Protein AF-0000000066426758 (afdb_homodimer)

Sequence (330 aa):
MSREIFLQEDSLITSKTDLKGKIVYANDDFLKYAGYTMGEVLNKPHNIVRHEEMPKTVFKYLWDYMKEGKEIFAYVKNKTKDNNYYWVFANVTPSIDVNNNIIGYYSVRRMPNKSAISTIESLYSDLLRAEQQQGLNKGVEMLKNFCKDADKTYNELIFSLQEAKMSREIFLQEDSLITSKTDLKGKIVYANDDFLKYAGYTMGEVLNKPHNIVRHEEMPKTVFKYLWDYMKEGKEIFAYVKNKTKDNNYYWVFANVTPSIDVNNNIIGYYSVRRMPNKSAISTIESLYSDLLRAEQQQGLNKGVEMLKNFCKDADKTYNELIFSLQEAK

InterPro domains:
  IPR000014 PAS domain [PS50112] (18-44)
  IPR000014 PAS domain [TIGR00229] (16-107)
  IPR000014 PAS domain [cd00130] (17-110)
  IPR013655 PAS fold 3 [PF08447] (23-108)
  IPR035965 PAS domain superfamily [SSF55785] (15-109)

Radius of gyration: 20.2 Å; Cα contacts (8 Å, |Δi|>4): 612; chains: 2; bounding box: 45×62×50 Å

Secondary structure (DSSP, 8-state):
-PPBPPPPTT--EEEEE-TTSBEEEE-HHHHHHHT--HHHHTT-BGGGGB-TTS-HHHHHHHHHHHHTT--EEEEEEEE-TTS-EEEEEEEEEEEE-TTS-EEEEEEEEEPPPHHHHHHHHHHHHHHHHHHHHH-HHHHHHHHHHHHHHHTS-HHHHHHHHHH--/-PPBPPPPTT--EEEEE-TTSBEEEE-HHHHHHHT--HHHHTT-BGGGGB-TTS-HHHHHHHHHHHHTT--EEEEEEEE-TTS-EEEEEEEEEEEE-TTS-EEEEEEEEEPPPHHHHHHHHHHHHHHHHHHHHH-HHHHHHHHHHHHHHHTS-HHHHHHHHHH--

Foldseek 3Di:
DAAEDFDDQPDKWKFKDFPVQQTQDTDPSPCVVQVHDCVVRHRHHPCSFADPLAFPLVVVVCNVQQVVQHKAWDWGWTAHPVGHIYIWTKIKGFDADPVRDGGIMMMIIGGADPVLVVVRSVLSNVLNVQCVPPRNVSSNVVLVVVCVVVVHDNRRVSVCSRVPD/DAAEDFDDQPDKWKFKDFPVQQTQDTDPSPCVVQVHDCVVRHRHHPCSFADPLAFPLVVVVCNVQQVVQHKAWDWGWTAHPVGHIYIWTKIKGFDADPVRDGGIMMMIIGGADPVLVVVRSVLSNVLNVQCVPPRNVSSNVVLVVVCVVVVHDNRRVRVCSRVPD

Organism: Campylobacter jejuni subsp. jejuni serotype O:2 (strain ATCC 700819 / NCTC 11168) (NCBI:txid192222)

Solvent-accessible surface area (backbone atoms only — not comparable to full-atom values): 17243 Å² total; per-residue (Å²): 131,71,46,80,48,78,62,51,48,80,46,66,29,36,38,31,25,39,82,83,42,23,24,76,42,68,38,68,53,38,29,61,71,36,60,47,52,68,82,73,43,54,68,30,51,64,64,77,32,54,27,88,74,54,37,68,43,59,53,50,51,49,48,56,37,34,76,70,65,33,64,45,58,44,79,44,56,30,25,25,73,85,57,28,32,38,59,29,33,34,40,38,36,48,19,44,43,98,85,70,40,77,67,20,34,35,37,43,29,29,55,48,38,72,86,34,46,64,60,49,51,52,52,32,52,52,36,39,51,34,29,74,75,64,30,60,66,44,18,46,50,50,53,51,47,54,23,56,75,68,71,38,53,66,51,56,49,51,50,49,44,52,68,56,128,130,71,46,80,47,78,62,51,48,81,44,67,27,36,40,32,24,39,80,83,42,23,23,75,44,68,39,69,53,37,29,62,69,36,60,48,51,69,82,74,43,53,67,32,51,66,67,78,32,53,28,88,75,54,37,67,43,59,54,51,52,50,49,57,38,34,76,71,65,32,64,46,58,43,79,44,56,29,26,25,75,84,55,27,30,36,60,28,32,34,41,39,36,50,20,44,42,99,85,70,42,76,68,20,33,34,37,44,30,30,54,49,39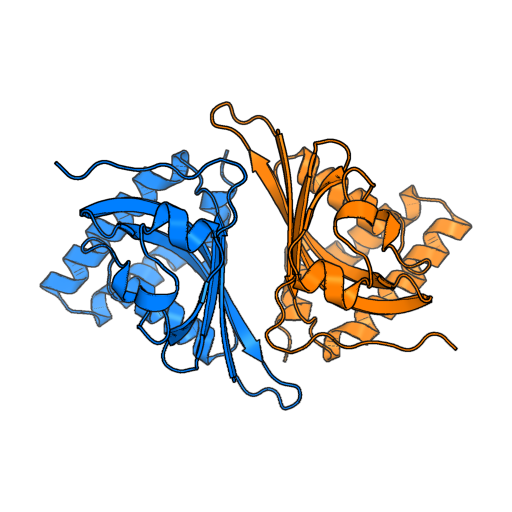,72,85,34,46,63,59,48,51,51,53,33,52,53,36,38,50,34,29,74,74,64,30,58,67,45,18,46,50,50,54,51,47,55,23,57,76,67,72,37,55,64,52,56,49,50,51,48,45,53,67,57,130

pLDDT: mean 93.74, std 4.98, range [68.81, 98.5]

Structure (mmCIF, N/CA/C/O backbone):
data_AF-0000000066426758-model_v1
#
loop_
_entity.id
_entity.type
_entity.pdbx_description
1 polymer 'Bipartate energy taxis response protein cetB'
#
loop_
_atom_site.group_PDB
_atom_site.id
_atom_site.type_symbol
_atom_site.label_atom_id
_atom_site.label_alt_id
_atom_site.label_comp_id
_atom_site.label_asym_id
_atom_site.label_entity_id
_atom_site.label_seq_id
_atom_site.pdbx_PDB_ins_code
_atom_site.Cartn_x
_atom_site.Cartn_y
_atom_site.Cartn_z
_atom_site.occupancy
_atom_site.B_iso_or_equiv
_atom_site.auth_seq_id
_atom_site.auth_comp_id
_atom_site.auth_asym_id
_atom_site.auth_atom_id
_atom_site.pdbx_PDB_model_num
ATOM 1 N N . MET A 1 1 ? 13.844 -19.328 -23.484 1 68.81 1 MET A N 1
ATOM 2 C CA . MET A 1 1 ? 14.242 -19.344 -22.078 1 68.81 1 MET A CA 1
ATOM 3 C C . MET A 1 1 ? 13.609 -18.172 -21.328 1 68.81 1 MET A C 1
ATOM 5 O O . MET A 1 1 ? 13.633 -17.031 -21.797 1 68.81 1 MET A O 1
ATOM 9 N N . SER A 1 2 ? 12.719 -18.484 -20.281 1 88.62 2 SER A N 1
ATOM 10 C CA . SER A 1 2 ? 12.039 -17.453 -19.5 1 88.62 2 SER A CA 1
ATOM 11 C C . SER A 1 2 ? 13.047 -16.594 -18.75 1 88.62 2 SER A C 1
ATOM 13 O O . SER A 1 2 ? 14.016 -17.109 -18.172 1 88.62 2 SER A O 1
ATOM 15 N N . ARG A 1 3 ? 13.008 -15.367 -19.078 1 94.94 3 ARG A N 1
ATOM 16 C CA . ARG A 1 3 ? 13.898 -14.422 -18.406 1 94.94 3 ARG A CA 1
ATOM 17 C C . ARG A 1 3 ? 13.172 -13.703 -17.281 1 94.94 3 ARG A C 1
ATOM 19 O O . ARG A 1 3 ? 11.984 -13.383 -17.406 1 94.94 3 ARG A O 1
ATOM 26 N N . GLU A 1 4 ? 13.969 -13.484 -16.234 1 96.62 4 GLU A N 1
ATOM 27 C CA . GLU A 1 4 ? 13.422 -12.695 -15.141 1 96.62 4 GLU A CA 1
ATOM 28 C C . GLU A 1 4 ? 13.523 -11.203 -15.43 1 96.62 4 GLU A C 1
ATOM 30 O O . GLU A 1 4 ? 14.578 -10.711 -15.844 1 96.62 4 GLU A O 1
ATOM 35 N N . ILE A 1 5 ? 12.477 -10.547 -15.305 1 96.62 5 ILE A N 1
ATOM 36 C CA . ILE A 1 5 ? 12.422 -9.094 -15.367 1 96.62 5 ILE A CA 1
ATOM 37 C C . ILE A 1 5 ? 12.352 -8.516 -13.953 1 96.62 5 ILE A C 1
ATOM 39 O O . ILE A 1 5 ? 11.57 -8.984 -13.125 1 96.62 5 ILE A O 1
ATOM 43 N N . PHE A 1 6 ? 13.148 -7.535 -13.688 1 94.69 6 PHE A N 1
ATOM 44 C CA . PHE A 1 6 ? 13.164 -6.918 -12.367 1 94.69 6 PHE A CA 1
ATOM 45 C C . PHE A 1 6 ? 12.445 -5.578 -12.391 1 94.69 6 PHE A C 1
ATOM 47 O O . PHE A 1 6 ? 12.641 -4.77 -13.297 1 94.69 6 PHE A O 1
ATOM 54 N N . LEU A 1 7 ? 11.578 -5.426 -11.461 1 94.88 7 LEU A N 1
ATOM 55 C CA . LEU A 1 7 ? 10.938 -4.121 -11.336 1 94.88 7 LEU A CA 1
ATOM 56 C C . LEU A 1 7 ? 11.961 -3.033 -11.039 1 94.88 7 LEU A C 1
ATOM 58 O O . LEU A 1 7 ? 12.898 -3.25 -10.273 1 94.88 7 LEU A O 1
ATOM 62 N N . GLN A 1 8 ? 11.641 -1.907 -11.602 1 91.56 8 GLN A N 1
ATOM 63 C CA . GLN A 1 8 ? 12.438 -0.752 -11.195 1 91.56 8 GLN A CA 1
ATOM 64 C C . GLN A 1 8 ? 12.133 -0.351 -9.758 1 91.56 8 GLN A C 1
ATOM 66 O O . GLN A 1 8 ? 11.023 -0.579 -9.258 1 91.56 8 GLN A O 1
ATOM 71 N N . GLU A 1 9 ? 13.086 0.247 -9.141 1 86.62 9 GLU A N 1
ATOM 72 C CA . GLU A 1 9 ? 13.031 0.559 -7.719 1 86.62 9 GLU A CA 1
ATOM 73 C C . GLU A 1 9 ? 11.859 1.478 -7.395 1 86.62 9 GLU A C 1
ATOM 75 O O . GLU A 1 9 ? 11.289 1.404 -6.305 1 86.62 9 GLU A O 1
ATOM 80 N N . ASP A 1 10 ? 11.469 2.275 -8.344 1 86 10 ASP A N 1
ATOM 81 C CA . ASP A 1 10 ? 10.414 3.242 -8.055 1 86 10 ASP A CA 1
ATOM 82 C C . ASP A 1 10 ? 9.109 2.854 -8.75 1 86 10 ASP A C 1
ATOM 84 O O . ASP A 1 10 ? 8.18 3.66 -8.828 1 86 10 ASP A O 1
ATOM 88 N N . SER A 1 11 ? 9.078 1.654 -9.211 1 91.31 11 SER A N 1
ATOM 89 C CA . SER A 1 11 ? 7.855 1.182 -9.859 1 91.31 11 SER A CA 1
ATOM 90 C C . SER A 1 11 ? 6.758 0.924 -8.828 1 91.31 11 SER A C 1
ATOM 92 O O . SER A 1 11 ? 7.023 0.42 -7.738 1 91.31 11 SER A O 1
ATOM 94 N N . LEU A 1 12 ? 5.551 1.338 -9.203 1 93.62 12 LEU A N 1
ATOM 95 C CA . LEU A 1 12 ? 4.359 1.121 -8.391 1 93.62 12 LEU A CA 1
ATOM 96 C C . LEU A 1 12 ? 3.211 0.589 -9.234 1 93.62 12 LEU A C 1
ATOM 98 O O . LEU A 1 12 ? 2.463 1.366 -9.836 1 93.62 12 LEU A O 1
ATOM 102 N N . ILE A 1 13 ? 3.076 -0.679 -9.227 1 96.12 13 ILE A N 1
ATOM 103 C CA . ILE A 1 13 ? 2.025 -1.312 -10.016 1 96.12 13 ILE A CA 1
ATOM 104 C C . ILE A 1 13 ? 0.708 -1.278 -9.242 1 96.12 13 ILE A C 1
ATOM 106 O O . ILE A 1 13 ? 0.651 -1.686 -8.086 1 96.12 13 ILE A O 1
ATOM 110 N N . THR A 1 14 ? -0.361 -0.797 -9.883 1 95.5 14 THR A N 1
ATOM 111 C CA . THR A 1 14 ? -1.663 -0.743 -9.234 1 95.5 14 THR A CA 1
ATOM 112 C C . THR A 1 14 ? -2.752 -1.293 -10.148 1 95.5 14 THR A C 1
ATOM 114 O O . THR A 1 14 ? -2.713 -1.087 -11.359 1 95.5 14 THR A O 1
ATOM 117 N N . SER A 1 15 ? -3.678 -1.978 -9.562 1 96.81 15 SER A N 1
ATOM 118 C CA . SER A 1 15 ? -4.852 -2.467 -10.273 1 96.81 15 SER A CA 1
ATOM 119 C C . SER A 1 15 ? -6.074 -2.508 -9.367 1 96.81 15 SER A C 1
ATOM 121 O O . SER A 1 15 ? -5.945 -2.455 -8.141 1 96.81 15 SER A O 1
ATOM 123 N N . LYS A 1 16 ? -7.23 -2.486 -9.953 1 95.06 16 LYS A N 1
ATOM 124 C CA . LYS A 1 16 ? -8.516 -2.674 -9.297 1 95.06 16 LYS A CA 1
ATOM 125 C C . LYS A 1 16 ? -9.32 -3.793 -9.953 1 95.06 16 LYS A C 1
ATOM 127 O O . LYS A 1 16 ? -9.211 -4.008 -11.164 1 95.06 16 LYS A O 1
ATOM 132 N N . THR A 1 17 ? -10.078 -4.457 -9.164 1 96.81 17 THR A N 1
ATOM 133 C CA . THR A 1 17 ? -10.898 -5.543 -9.68 1 96.81 17 THR A CA 1
ATOM 134 C C . THR A 1 17 ? -12.328 -5.441 -9.148 1 96.81 17 THR A C 1
ATOM 136 O O . THR A 1 17 ? -12.586 -4.727 -8.18 1 96.81 17 THR A O 1
ATOM 139 N N . ASP A 1 18 ? -13.195 -6.133 -9.891 1 96.31 18 ASP A N 1
ATOM 140 C CA . ASP A 1 18 ? -14.531 -6.332 -9.336 1 96.31 18 ASP A CA 1
ATOM 141 C C . ASP A 1 18 ? -14.523 -7.438 -8.273 1 96.31 18 ASP A C 1
ATOM 143 O O . ASP A 1 18 ? -13.461 -7.871 -7.828 1 96.31 18 ASP A O 1
ATOM 147 N N . LEU A 1 19 ? -15.672 -7.859 -7.832 1 95 19 LEU A N 1
ATOM 148 C CA . LEU A 1 19 ? -15.82 -8.797 -6.727 1 95 19 LEU A CA 1
ATOM 149 C C . LEU A 1 19 ? -15.359 -10.195 -7.129 1 95 19 LEU A C 1
ATOM 151 O O . LEU A 1 19 ? -15.109 -11.039 -6.27 1 95 19 LEU A O 1
ATOM 155 N N . LYS A 1 20 ? -15.312 -10.391 -8.406 1 94.62 20 LYS A N 1
ATOM 156 C CA . LYS A 1 20 ? -14.891 -11.695 -8.906 1 94.62 20 LYS A CA 1
ATOM 157 C C . LYS A 1 20 ? -13.406 -11.703 -9.258 1 94.62 20 LYS A C 1
ATOM 159 O O . LYS A 1 20 ? -12.891 -12.68 -9.805 1 94.62 20 LYS A O 1
ATOM 164 N N . GLY A 1 21 ? -12.727 -10.617 -9.094 1 95.25 21 GLY A N 1
ATOM 165 C CA . GLY A 1 21 ? -11.297 -10.547 -9.352 1 95.25 21 GLY A CA 1
ATOM 166 C C . GLY A 1 21 ? -10.969 -10.164 -10.781 1 95.25 21 GLY A C 1
ATOM 167 O O . GLY A 1 21 ? -9.828 -10.312 -11.227 1 95.25 21 GLY A O 1
ATOM 168 N N . LYS A 1 22 ? -12 -9.688 -11.469 1 97.62 22 LYS A N 1
ATOM 169 C CA . LYS A 1 22 ? -11.758 -9.234 -12.828 1 97.62 22 LYS A CA 1
ATOM 170 C C . LYS A 1 22 ? -11.234 -7.797 -12.844 1 97.62 22 LYS A C 1
ATOM 172 O O . LYS A 1 22 ? -11.789 -6.922 -12.172 1 97.62 22 LYS A O 1
ATOM 177 N N . ILE A 1 23 ? -10.273 -7.555 -13.641 1 97.94 23 ILE A N 1
ATOM 178 C CA . ILE A 1 23 ? -9.578 -6.273 -13.672 1 97.94 23 ILE A CA 1
ATOM 179 C C . ILE A 1 23 ? -10.492 -5.203 -14.273 1 97.94 23 ILE A C 1
ATOM 181 O O . ILE A 1 23 ? -11.008 -5.375 -15.375 1 97.94 23 ILE A O 1
ATOM 185 N N . VAL A 1 24 ? -10.656 -4.121 -13.562 1 96.69 24 VAL A N 1
ATOM 186 C CA . VAL A 1 24 ? -11.453 -3.01 -14.07 1 96.69 24 VAL A CA 1
ATOM 187 C C . VAL A 1 24 ? -10.562 -1.788 -14.281 1 96.69 24 VAL A C 1
ATOM 189 O O . VAL A 1 24 ? -10.969 -0.821 -14.93 1 96.69 24 VAL A O 1
ATOM 192 N N . TYR A 1 25 ? -9.414 -1.85 -13.719 1 94 25 TYR A N 1
ATOM 193 C CA . TYR A 1 25 ? -8.414 -0.8 -13.883 1 94 25 TYR A CA 1
ATOM 194 C C . TYR A 1 25 ? -7.008 -1.351 -13.68 1 94 25 TYR A C 1
ATOM 196 O O . TYR A 1 25 ? -6.785 -2.211 -12.828 1 94 25 TYR A O 1
ATOM 204 N N . ALA A 1 26 ? -6.07 -0.877 -14.469 1 96.06 26 ALA A N 1
ATOM 205 C CA . ALA A 1 26 ? -4.641 -1.12 -14.312 1 96.06 26 ALA A CA 1
ATOM 206 C C . ALA A 1 26 ? -3.826 0.089 -14.758 1 96.06 26 ALA A C 1
ATOM 208 O O . ALA A 1 26 ? -4.141 0.714 -15.773 1 96.06 26 ALA A O 1
ATOM 209 N N . ASN A 1 27 ? -2.768 0.354 -13.969 1 92.56 27 ASN A N 1
ATOM 210 C CA . ASN A 1 27 ? -1.992 1.525 -14.359 1 92.56 27 ASN A CA 1
ATOM 211 C C . ASN A 1 27 ? -0.94 1.178 -15.406 1 92.56 27 ASN A C 1
ATOM 213 O O . ASN A 1 27 ? -0.832 0.023 -15.828 1 92.56 27 ASN A O 1
ATOM 217 N N . ASP A 1 28 ? -0.191 2.143 -15.82 1 92.38 28 ASP A N 1
ATOM 218 C CA . ASP A 1 28 ? 0.8 1.979 -16.875 1 92.38 28 ASP A CA 1
ATOM 219 C C . ASP A 1 28 ? 1.884 0.985 -16.469 1 92.38 28 ASP A C 1
ATOM 221 O O . ASP A 1 28 ? 2.354 0.196 -17.297 1 92.38 28 ASP A O 1
ATOM 225 N N . ASP A 1 29 ? 2.299 1.029 -15.25 1 94.88 29 ASP A N 1
ATOM 226 C CA . ASP A 1 29 ? 3.311 0.089 -14.781 1 94.88 29 ASP A CA 1
ATOM 227 C C . ASP A 1 29 ? 2.834 -1.354 -14.938 1 94.88 29 ASP A C 1
ATOM 229 O O . ASP A 1 29 ? 3.602 -2.223 -15.352 1 94.88 29 ASP A O 1
ATOM 233 N N . PHE A 1 30 ? 1.599 -1.569 -14.586 1 97.12 30 PHE A N 1
ATOM 234 C CA . PHE A 1 30 ? 1.037 -2.904 -14.758 1 97.12 30 PHE A CA 1
ATOM 235 C C . PHE A 1 30 ? 1.171 -3.365 -16.203 1 97.12 30 PHE A C 1
ATOM 237 O O . PHE A 1 30 ? 1.697 -4.445 -16.469 1 97.12 30 PHE A O 1
ATOM 244 N N . LEU A 1 31 ? 0.732 -2.545 -17.047 1 97.5 31 LEU A N 1
ATOM 245 C CA . LEU A 1 31 ? 0.703 -2.881 -18.469 1 97.5 31 LEU A CA 1
ATOM 246 C C . LEU A 1 31 ? 2.117 -3.059 -19.016 1 97.5 31 LEU A C 1
ATOM 248 O O . LEU A 1 31 ? 2.377 -3.986 -19.781 1 97.5 31 LEU A O 1
ATOM 252 N N . LYS A 1 32 ? 2.973 -2.244 -18.578 1 96.81 32 LYS A N 1
ATOM 253 C CA . LYS A 1 32 ? 4.363 -2.285 -19.016 1 96.81 32 LYS A CA 1
ATOM 254 C C . LYS A 1 32 ? 5.031 -3.596 -18.594 1 96.81 32 LYS A C 1
ATOM 256 O O . LYS A 1 32 ? 5.602 -4.297 -19.438 1 96.81 32 LYS A O 1
ATOM 261 N N . TYR A 1 33 ? 4.969 -3.979 -17.359 1 97.62 33 TYR A N 1
ATOM 262 C CA . TYR A 1 33 ? 5.664 -5.156 -16.859 1 97.62 33 TYR A CA 1
ATOM 263 C C . TYR A 1 33 ? 4.984 -6.438 -17.344 1 97.62 33 TYR A C 1
ATOM 265 O O . TYR A 1 33 ? 5.66 -7.402 -17.703 1 97.62 33 TYR A O 1
ATOM 273 N N . ALA A 1 34 ? 3.701 -6.422 -17.312 1 97.88 34 ALA A N 1
ATOM 274 C CA . ALA A 1 34 ? 2.967 -7.613 -17.734 1 97.88 34 ALA A CA 1
ATOM 275 C C . ALA A 1 34 ? 3.035 -7.797 -19.25 1 97.88 34 ALA A C 1
ATOM 277 O O . ALA A 1 34 ? 2.908 -8.914 -19.75 1 97.88 34 ALA A O 1
ATOM 278 N N . GLY A 1 35 ? 3.184 -6.684 -19.984 1 97.81 35 GLY A N 1
ATOM 279 C CA . GLY A 1 35 ? 3.297 -6.738 -21.438 1 97.81 35 GLY A CA 1
ATOM 280 C C . GLY A 1 35 ? 1.954 -6.762 -22.141 1 97.81 35 GLY A C 1
ATOM 281 O O . GLY A 1 35 ? 1.834 -7.305 -23.234 1 97.81 35 GLY A O 1
ATOM 282 N N . TYR A 1 36 ? 0.929 -6.25 -21.469 1 98 36 TYR A N 1
ATOM 283 C CA . TYR A 1 36 ? -0.421 -6.219 -22.031 1 98 36 TYR A CA 1
ATOM 284 C C . TYR A 1 36 ? -0.877 -4.785 -22.281 1 98 36 TYR A C 1
ATOM 286 O O . TYR A 1 36 ? -0.297 -3.84 -21.734 1 98 36 TYR A O 1
ATOM 294 N N . THR A 1 37 ? -1.857 -4.656 -23.078 1 97.06 37 THR A N 1
ATOM 295 C CA . THR A 1 37 ? -2.609 -3.41 -23.188 1 97.06 37 THR A CA 1
ATOM 296 C C . THR A 1 37 ? -3.826 -3.434 -22.266 1 97.06 37 THR A C 1
ATOM 298 O O . THR A 1 37 ? -4.242 -4.5 -21.812 1 97.06 37 THR A O 1
ATOM 301 N N . MET A 1 38 ? -4.328 -2.264 -22.016 1 95.12 38 MET A N 1
ATOM 302 C CA . MET A 1 38 ? -5.531 -2.207 -21.188 1 95.12 38 MET A CA 1
ATOM 303 C C . MET A 1 38 ? -6.656 -3.027 -21.812 1 95.12 38 MET A C 1
ATOM 305 O O . MET A 1 38 ? -7.402 -3.703 -21.109 1 95.12 38 MET A O 1
ATOM 309 N N . GLY A 1 39 ? -6.809 -2.975 -23.078 1 97.31 39 GLY A N 1
ATOM 310 C CA . GLY A 1 39 ? -7.832 -3.736 -23.781 1 97.31 39 GLY A CA 1
ATOM 311 C C . GLY A 1 39 ? -7.711 -5.234 -23.562 1 97.31 39 GLY A C 1
ATOM 312 O O . GLY A 1 39 ? -8.719 -5.938 -23.469 1 97.31 39 GLY A O 1
ATOM 313 N N . GLU A 1 40 ? -6.551 -5.719 -23.406 1 97.81 40 GLU A N 1
ATOM 314 C CA . GLU A 1 40 ? -6.297 -7.148 -23.266 1 97.81 40 GLU A CA 1
ATOM 315 C C . GLU A 1 40 ? -6.578 -7.613 -21.844 1 97.81 40 GLU A C 1
ATOM 317 O O . GLU A 1 40 ? -6.898 -8.781 -21.609 1 97.81 40 GLU A O 1
ATOM 322 N N . VAL A 1 41 ? -6.453 -6.645 -20.875 1 97.62 41 VAL A N 1
ATOM 323 C CA . VAL A 1 41 ? -6.555 -7.113 -19.5 1 97.62 41 VAL A CA 1
ATOM 324 C C . VAL A 1 41 ? -7.918 -6.727 -18.922 1 97.62 41 VAL A C 1
ATOM 326 O O . VAL A 1 41 ? -8.352 -7.285 -17.906 1 97.62 41 VAL A O 1
ATOM 329 N N . LEU A 1 42 ? -8.602 -5.848 -19.547 1 97.25 42 LEU A N 1
ATOM 330 C CA . LEU A 1 42 ? -9.883 -5.371 -19.031 1 97.25 42 LEU A CA 1
ATOM 331 C C . LEU A 1 42 ? -10.883 -6.516 -18.906 1 97.25 42 LEU A C 1
ATOM 333 O O . LEU A 1 42 ? -11.055 -7.301 -19.844 1 97.25 42 LEU A O 1
ATOM 337 N N . ASN A 1 43 ? -11.445 -6.711 -17.719 1 97.75 43 ASN A N 1
ATOM 338 C CA . ASN A 1 43 ? -12.484 -7.68 -17.391 1 97.75 43 ASN A CA 1
ATOM 339 C C . ASN A 1 43 ? -11.938 -9.102 -17.375 1 97.75 43 ASN A C 1
ATOM 341 O O . ASN A 1 43 ? -12.703 -10.07 -17.375 1 97.75 43 ASN A O 1
ATOM 345 N N . LYS A 1 44 ? -10.711 -9.273 -17.469 1 97.81 44 LYS A N 1
ATOM 346 C CA . LYS A 1 44 ? -10.07 -10.57 -17.281 1 97.81 44 LYS A CA 1
ATOM 347 C C . LYS A 1 44 ? -9.664 -10.781 -15.828 1 97.81 44 LYS A C 1
ATOM 349 O O . LYS A 1 44 ? -9.391 -9.812 -15.109 1 97.81 44 LYS A O 1
ATOM 354 N N . PRO A 1 45 ? -9.664 -12.07 -15.453 1 96.81 45 PRO A N 1
ATOM 355 C CA . PRO A 1 45 ? -9.164 -12.344 -14.109 1 96.81 45 PRO A CA 1
ATOM 356 C C . PRO A 1 45 ? -7.664 -12.109 -13.977 1 96.81 45 PRO A C 1
ATOM 358 O O . PRO A 1 45 ? -6.926 -12.242 -14.961 1 96.81 45 PRO A O 1
ATOM 361 N N . HIS A 1 46 ? -7.168 -11.797 -12.805 1 96.12 46 HI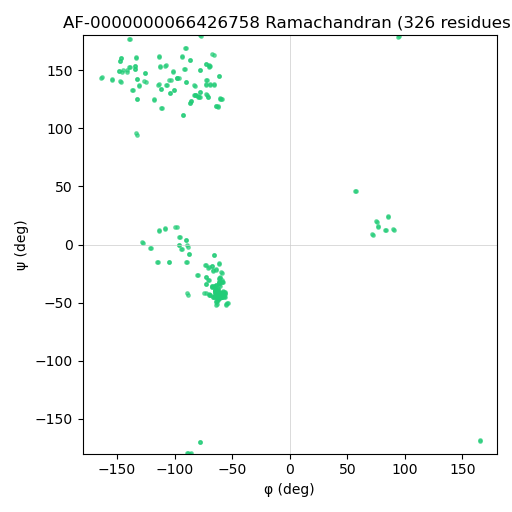S A N 1
ATOM 362 C CA . HIS A 1 46 ? -5.762 -11.531 -12.539 1 96.12 46 HIS A CA 1
ATOM 363 C C . HIS A 1 46 ? -4.902 -12.758 -12.852 1 96.12 46 HIS A C 1
ATOM 365 O O . HIS A 1 46 ? -3.68 -12.648 -12.969 1 96.12 46 HIS A O 1
ATOM 371 N N . ASN A 1 47 ? -5.508 -13.875 -12.961 1 95.81 47 ASN A N 1
ATOM 372 C CA . ASN A 1 47 ? -4.715 -15.07 -13.242 1 95.81 47 ASN A CA 1
ATOM 373 C C . ASN A 1 47 ? -4.066 -15.008 -14.617 1 95.81 47 ASN A C 1
ATOM 375 O O . ASN A 1 47 ? -3.191 -15.812 -14.938 1 95.81 47 ASN A O 1
ATOM 379 N N . ILE A 1 48 ? -4.406 -14.055 -15.406 1 96.25 48 ILE A N 1
ATOM 380 C CA . ILE A 1 48 ? -3.783 -13.844 -16.703 1 96.25 48 ILE A CA 1
ATOM 381 C C . ILE A 1 48 ? -2.285 -13.617 -16.531 1 96.25 48 ILE A C 1
ATOM 383 O O . ILE A 1 48 ? -1.5 -13.859 -17.453 1 96.25 48 ILE A O 1
ATOM 387 N N . VAL A 1 49 ? -1.862 -13.156 -15.359 1 97.56 49 VAL A N 1
ATOM 388 C CA . VAL A 1 49 ? -0.444 -12.906 -15.125 1 97.56 49 VAL A CA 1
ATOM 389 C C . VAL A 1 49 ? 0.083 -13.875 -14.07 1 97.56 49 VAL A C 1
ATOM 391 O O . VAL A 1 49 ? 1.187 -13.695 -13.547 1 97.56 49 VAL A O 1
ATOM 394 N N . ARG A 1 50 ? -0.597 -14.859 -13.703 1 97.38 50 ARG A N 1
ATOM 395 C CA . ARG A 1 50 ? -0.152 -15.781 -12.664 1 97.38 50 ARG A CA 1
ATOM 396 C C . ARG A 1 50 ? 0.878 -16.766 -13.211 1 97.38 50 ARG A C 1
ATOM 398 O O . ARG A 1 50 ? 0.644 -17.422 -14.227 1 97.38 50 ARG A O 1
ATOM 405 N N . HIS A 1 51 ? 1.955 -16.797 -12.516 1 97.94 51 HIS A N 1
ATOM 406 C CA . HIS A 1 51 ? 2.984 -17.766 -12.883 1 97.94 51 HIS A CA 1
ATOM 407 C C . HIS A 1 51 ? 2.623 -19.172 -12.398 1 97.94 51 HIS A C 1
ATOM 409 O O . HIS A 1 51 ? 2.035 -19.328 -11.328 1 97.94 51 HIS A O 1
ATOM 415 N N . GLU A 1 52 ? 3.037 -20.188 -13.07 1 96.06 52 GLU A N 1
ATOM 416 C CA . GLU A 1 52 ? 2.701 -21.578 -12.773 1 96.06 52 GLU A CA 1
ATOM 417 C C . GLU A 1 52 ? 3.332 -22.016 -11.461 1 96.06 52 GLU A C 1
ATOM 419 O O . GLU A 1 52 ? 2.852 -22.969 -10.828 1 96.06 52 GLU A O 1
ATOM 424 N N . GLU A 1 53 ? 4.285 -21.344 -11 1 97.38 53 GLU A N 1
ATOM 425 C CA . GLU A 1 53 ? 5 -21.75 -9.789 1 97.38 53 GLU A CA 1
ATOM 426 C C . GLU A 1 53 ? 4.34 -21.156 -8.539 1 97.38 53 GLU A C 1
ATOM 428 O O . GLU A 1 53 ? 4.789 -21.422 -7.422 1 97.38 53 GLU A O 1
ATOM 433 N N . MET A 1 54 ? 3.316 -20.422 -8.766 1 98.25 54 MET A N 1
ATOM 434 C CA . MET A 1 54 ? 2.59 -19.906 -7.613 1 98.25 54 MET A CA 1
ATOM 435 C C . MET A 1 54 ? 1.663 -20.953 -7.023 1 98.25 54 MET A C 1
ATOM 437 O O . MET A 1 54 ? 0.816 -21.5 -7.73 1 98.25 54 MET A O 1
ATOM 441 N N . PRO A 1 55 ? 1.772 -21.203 -5.707 1 98.31 55 PRO A N 1
ATOM 442 C CA . PRO A 1 55 ? 0.862 -22.172 -5.082 1 98.31 55 PRO A CA 1
ATOM 443 C C . PRO A 1 55 ? -0.56 -21.625 -4.945 1 98.31 55 PRO A C 1
ATOM 445 O O . PRO A 1 55 ? -0.751 -20.469 -4.574 1 98.31 55 PRO A O 1
ATOM 448 N N . LYS A 1 56 ? -1.532 -22.516 -5.164 1 97.31 56 LYS A N 1
ATOM 449 C CA . LYS A 1 56 ? -2.938 -22.172 -4.965 1 97.31 56 LYS A CA 1
ATOM 450 C C . LYS A 1 56 ? -3.213 -21.797 -3.516 1 97.31 56 LYS A C 1
ATOM 452 O O . LYS A 1 56 ? -4.082 -20.953 -3.242 1 97.31 56 LYS A O 1
ATOM 457 N N . THR A 1 57 ? -2.467 -22.344 -2.643 1 97.06 57 THR A N 1
ATOM 458 C CA . THR A 1 57 ? -2.604 -22.109 -1.211 1 97.06 57 THR A CA 1
ATOM 459 C C . THR A 1 57 ? -2.48 -20.609 -0.897 1 97.06 57 THR A C 1
ATOM 461 O O . THR A 1 57 ? -3.25 -20.078 -0.096 1 97.06 57 THR A O 1
ATOM 464 N N . VAL A 1 58 ? -1.575 -19.953 -1.532 1 96.5 58 VAL A N 1
ATOM 465 C CA . VAL A 1 58 ? -1.335 -18.531 -1.287 1 96.5 58 VAL A CA 1
ATOM 466 C C . VAL A 1 58 ? -2.566 -17.734 -1.69 1 96.5 58 VAL A C 1
ATOM 468 O O . VAL A 1 58 ? -2.998 -16.844 -0.956 1 96.5 58 VAL A O 1
ATOM 471 N N . PHE A 1 59 ? -3.133 -18.078 -2.773 1 95.38 59 PHE A N 1
ATOM 472 C CA . PHE A 1 59 ? -4.301 -17.359 -3.256 1 95.38 59 PHE A CA 1
ATOM 473 C C . PHE A 1 59 ? -5.527 -17.672 -2.412 1 95.38 59 PHE A C 1
ATOM 475 O O . PHE A 1 59 ? -6.395 -16.828 -2.213 1 95.38 59 PHE A O 1
ATOM 482 N N . LYS A 1 60 ? -5.598 -18.844 -1.948 1 93.44 60 LYS A N 1
ATOM 483 C CA . LYS A 1 60 ? -6.668 -19.156 -1.004 1 93.44 60 LYS A CA 1
ATOM 484 C C . LYS A 1 60 ? -6.586 -18.266 0.234 1 93.44 60 LYS A C 1
ATOM 486 O O . LYS A 1 60 ? -7.602 -17.75 0.701 1 93.44 60 LYS A O 1
ATOM 491 N N . TYR A 1 61 ? -5.367 -18.109 0.771 1 90.44 61 TYR A N 1
ATOM 492 C CA . TYR A 1 61 ? -5.152 -17.203 1.902 1 90.44 61 TYR A CA 1
ATOM 493 C C . TYR A 1 61 ? -5.555 -15.781 1.55 1 90.44 61 TYR A C 1
ATOM 495 O O . TYR A 1 61 ? -6.242 -15.117 2.326 1 90.44 61 TYR A O 1
ATOM 503 N N . LEU A 1 62 ? -5.125 -15.406 0.402 1 91.44 62 LEU A N 1
ATOM 504 C CA . LEU A 1 62 ? -5.461 -14.055 -0.042 1 91.44 62 LEU A CA 1
ATOM 505 C C . LEU A 1 62 ? -6.973 -13.852 -0.081 1 91.44 62 LEU A C 1
ATOM 507 O O . LEU A 1 62 ? -7.488 -12.891 0.483 1 91.44 62 LEU A O 1
ATOM 511 N N . TRP A 1 63 ? -7.676 -14.781 -0.582 1 92.38 63 TRP A N 1
ATOM 512 C CA . TRP A 1 63 ? -9.125 -14.68 -0.741 1 92.38 63 TRP A CA 1
ATOM 513 C C . TRP A 1 63 ? -9.828 -14.734 0.612 1 92.38 63 TRP A C 1
ATOM 515 O O . TRP A 1 63 ? -10.758 -13.977 0.866 1 92.38 63 TRP A O 1
ATOM 525 N N . ASP A 1 64 ? -9.375 -15.625 1.438 1 90.8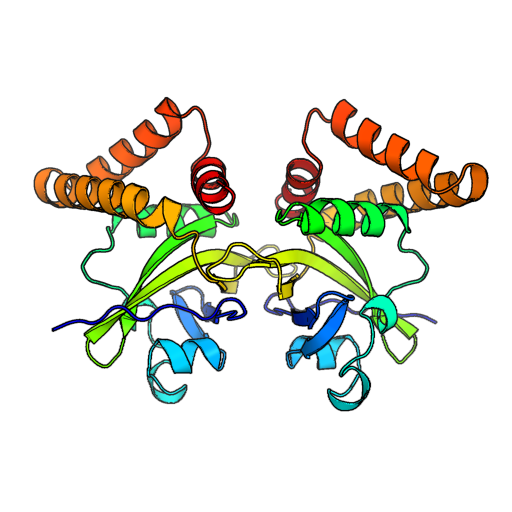1 64 ASP A N 1
ATOM 526 C CA . ASP A 1 64 ? -9.969 -15.758 2.764 1 90.81 64 ASP A CA 1
ATOM 527 C C . ASP A 1 64 ? -9.844 -14.461 3.555 1 90.81 64 ASP A C 1
ATOM 529 O O . ASP A 1 64 ? -10.797 -14.016 4.199 1 90.81 64 ASP A O 1
ATOM 533 N N . TYR A 1 65 ? -8.703 -13.844 3.475 1 89.25 65 TYR A N 1
ATOM 534 C CA . TYR A 1 65 ? -8.469 -12.586 4.164 1 89.25 65 TYR A CA 1
ATOM 535 C C . TYR A 1 65 ? -9.336 -11.477 3.588 1 89.25 65 TYR A C 1
ATOM 537 O O . TYR A 1 65 ? -9.992 -10.742 4.332 1 89.25 65 TYR A O 1
ATOM 545 N N . MET A 1 66 ? -9.414 -11.375 2.328 1 91.06 66 MET A N 1
ATOM 546 C CA . MET A 1 66 ? -10.125 -10.289 1.67 1 91.06 66 MET A CA 1
ATOM 547 C C . MET A 1 66 ? -11.625 -10.391 1.924 1 91.06 66 MET A C 1
ATOM 549 O O . MET A 1 66 ? -12.305 -9.375 2.09 1 91.06 66 MET A O 1
ATOM 553 N N . LYS A 1 67 ? -12.117 -11.57 1.958 1 89.69 67 LYS A N 1
ATOM 554 C CA . LYS A 1 67 ? -13.539 -11.781 2.191 1 89.69 67 LYS A CA 1
ATOM 555 C C . LYS A 1 67 ? -13.938 -11.352 3.602 1 89.69 67 LYS A C 1
ATOM 557 O O . LYS A 1 67 ? -15.094 -11.016 3.854 1 89.69 67 LYS A O 1
ATOM 562 N N . GLU A 1 68 ? -12.977 -11.328 4.457 1 88.75 68 GLU A N 1
ATOM 563 C CA . GLU A 1 68 ? -13.227 -10.883 5.824 1 88.75 68 GLU A CA 1
ATOM 564 C C . GLU A 1 68 ? -13.008 -9.375 5.957 1 88.75 68 GLU A C 1
ATOM 566 O O . GLU A 1 68 ? -13.055 -8.828 7.059 1 88.75 68 GLU A O 1
ATOM 571 N N . GLY A 1 69 ? -12.711 -8.75 4.82 1 86.56 69 GLY A N 1
ATOM 572 C CA . GLY A 1 69 ? -12.516 -7.305 4.828 1 86.56 69 GLY A CA 1
ATOM 573 C C . GLY A 1 69 ? -11.109 -6.898 5.246 1 86.56 69 GLY A C 1
ATOM 574 O O . GLY A 1 69 ? -10.852 -5.719 5.5 1 86.56 69 GLY A O 1
ATOM 575 N N . LYS A 1 70 ? -10.211 -7.867 5.293 1 86.94 70 LYS A N 1
ATOM 576 C CA . LYS A 1 70 ? -8.852 -7.609 5.746 1 86.94 70 LYS A CA 1
ATOM 577 C C . LYS A 1 70 ? -7.895 -7.488 4.562 1 86.94 70 LYS A C 1
ATOM 579 O O . LYS A 1 70 ? -8.125 -8.07 3.504 1 86.94 70 LYS A O 1
ATOM 584 N N . GLU A 1 71 ? -6.898 -6.691 4.754 1 89.62 71 GLU A N 1
ATOM 585 C CA . GLU A 1 71 ? -5.859 -6.609 3.729 1 89.62 71 GLU A CA 1
ATOM 586 C C . GLU A 1 71 ? -4.793 -7.68 3.943 1 89.62 71 GLU A C 1
ATOM 588 O O . GLU A 1 71 ? -4.605 -8.164 5.062 1 89.62 71 GLU A O 1
ATOM 593 N N . ILE A 1 72 ? -4.113 -7.949 2.92 1 91.94 72 ILE A N 1
ATOM 594 C CA . ILE A 1 72 ? -3.113 -9.008 3 1 91.94 72 ILE A CA 1
ATOM 595 C C . ILE A 1 72 ? -1.912 -8.656 2.127 1 91.94 72 ILE A C 1
ATOM 597 O O . ILE A 1 72 ? -2.055 -7.969 1.113 1 91.94 72 ILE A O 1
ATOM 601 N N . PHE A 1 73 ? -0.747 -9.109 2.547 1 93.12 73 PHE A N 1
ATOM 602 C CA . PHE A 1 73 ? 0.495 -8.977 1.794 1 93.12 73 PHE A CA 1
ATOM 603 C C . PHE A 1 73 ? 0.921 -10.32 1.213 1 93.12 73 PHE A C 1
ATOM 605 O O . PHE A 1 73 ? 0.593 -11.375 1.765 1 93.12 73 PHE A O 1
ATOM 612 N N . ALA A 1 74 ? 1.668 -10.266 0.132 1 97 74 ALA A N 1
ATOM 613 C CA . ALA A 1 74 ? 2.209 -11.492 -0.446 1 97 74 ALA A CA 1
ATOM 614 C C . ALA A 1 74 ? 3.34 -11.188 -1.425 1 97 74 ALA A C 1
ATOM 616 O O . ALA A 1 74 ? 3.328 -10.148 -2.088 1 97 74 ALA A O 1
ATOM 617 N N . TYR A 1 75 ? 4.32 -12.023 -1.433 1 97.88 75 TYR A N 1
ATOM 618 C CA . TYR A 1 75 ? 5.203 -12.094 -2.592 1 97.88 75 TYR A CA 1
ATOM 619 C C . TYR A 1 75 ? 4.551 -12.867 -3.729 1 97.88 75 TYR A C 1
ATOM 621 O O . TYR A 1 75 ? 4.051 -13.977 -3.527 1 97.88 75 TYR A O 1
ATOM 629 N N . VAL A 1 76 ? 4.57 -12.328 -4.906 1 98.5 76 VAL A N 1
ATOM 630 C CA . VAL A 1 76 ? 3.881 -12.984 -6.012 1 98.5 76 VAL A CA 1
ATOM 631 C C . VAL A 1 76 ? 4.793 -13.031 -7.234 1 98.5 76 VAL A C 1
ATOM 633 O O . VAL A 1 76 ? 5.352 -12.016 -7.645 1 98.5 76 VAL A O 1
ATOM 636 N N . LYS A 1 77 ? 4.984 -14.219 -7.746 1 98.44 77 LYS A N 1
ATOM 637 C CA . LYS A 1 77 ? 5.629 -14.414 -9.039 1 98.44 77 LYS A CA 1
ATOM 638 C C . LYS A 1 77 ? 4.621 -14.312 -10.18 1 98.44 77 LYS A C 1
ATOM 640 O O . LYS A 1 77 ? 3.621 -15.031 -10.195 1 98.44 77 LYS A O 1
ATOM 645 N N . ASN A 1 78 ? 4.879 -13.391 -11.125 1 98.44 78 ASN A N 1
ATOM 646 C CA . ASN A 1 78 ? 3.971 -13.188 -12.25 1 98.44 78 ASN A CA 1
ATOM 647 C C . ASN A 1 78 ? 4.613 -13.609 -13.562 1 98.44 78 ASN A C 1
ATOM 649 O O . ASN A 1 78 ? 5.836 -13.578 -13.703 1 98.44 78 ASN A O 1
ATOM 653 N N . LYS A 1 79 ? 3.762 -13.969 -14.461 1 98.19 79 LYS A N 1
ATOM 654 C CA . LYS A 1 79 ? 4.18 -14.266 -15.828 1 98.19 79 LYS A CA 1
ATOM 655 C C . LYS A 1 79 ? 3.805 -13.133 -16.766 1 98.19 79 LYS A C 1
ATOM 657 O O . LYS A 1 79 ? 2.729 -12.547 -16.656 1 98.19 79 LYS A O 1
ATOM 662 N N . THR A 1 80 ? 4.703 -12.844 -17.734 1 97.94 80 THR A N 1
ATOM 663 C CA . THR A 1 80 ? 4.402 -11.836 -18.75 1 97.94 80 THR A CA 1
ATOM 664 C C . THR A 1 80 ? 3.742 -12.477 -19.969 1 97.94 80 THR A C 1
ATOM 666 O O . THR A 1 80 ? 3.736 -13.703 -20.094 1 97.94 80 THR A O 1
ATOM 669 N N . LYS A 1 81 ? 3.24 -11.656 -20.828 1 97 81 LYS A N 1
ATOM 670 C CA . LYS A 1 81 ? 2.619 -12.125 -22.062 1 97 81 LYS A CA 1
ATOM 671 C C . LYS A 1 81 ? 3.598 -12.945 -22.906 1 97 81 LYS A C 1
ATOM 673 O O . LYS A 1 81 ? 3.195 -13.891 -23.594 1 97 81 LYS A O 1
ATOM 678 N N . ASP A 1 82 ? 4.855 -12.688 -22.859 1 95.81 82 ASP A N 1
ATOM 679 C CA . ASP A 1 82 ? 5.871 -13.352 -23.672 1 95.81 82 ASP A CA 1
ATOM 680 C C . ASP A 1 82 ? 6.578 -14.445 -22.875 1 95.81 82 ASP A C 1
ATOM 682 O O . ASP A 1 82 ? 7.707 -14.82 -23.188 1 95.81 82 ASP A O 1
ATOM 686 N N . ASN A 1 83 ? 6.039 -14.836 -21.781 1 95.25 83 ASN A N 1
ATOM 687 C CA . ASN A 1 83 ? 6.461 -15.984 -20.984 1 95.25 83 ASN A CA 1
ATOM 688 C C . ASN A 1 83 ? 7.727 -15.68 -20.188 1 95.25 83 ASN A C 1
ATOM 690 O O . ASN A 1 83 ? 8.445 -16.594 -19.781 1 95.25 83 ASN A O 1
ATOM 694 N N . ASN A 1 84 ? 8.078 -14.438 -20.047 1 98 84 ASN A N 1
ATOM 695 C CA . ASN A 1 84 ? 9.016 -14.023 -19 1 98 84 ASN A CA 1
ATOM 696 C C . ASN A 1 84 ? 8.336 -13.938 -17.641 1 98 84 ASN A C 1
ATOM 698 O O . ASN A 1 84 ? 7.203 -14.398 -17.469 1 98 84 ASN A O 1
ATOM 702 N N . TYR A 1 85 ? 9.156 -13.555 -16.609 1 98.38 85 TYR A N 1
ATOM 703 C CA . TYR A 1 85 ? 8.5 -13.469 -15.305 1 98.38 85 TYR A CA 1
ATOM 704 C C . TYR A 1 85 ? 9.102 -12.352 -14.461 1 98.38 85 TYR A C 1
ATOM 706 O O . TYR A 1 85 ? 10.203 -11.867 -14.758 1 98.38 85 TYR A O 1
ATOM 714 N N . TYR A 1 86 ? 8.375 -11.891 -13.445 1 98.31 86 TYR A N 1
ATOM 715 C CA . TYR A 1 86 ? 8.82 -10.883 -12.492 1 98.31 86 TYR A CA 1
ATOM 716 C C . TYR A 1 86 ? 8.188 -11.117 -11.125 1 98.31 86 TYR A C 1
ATOM 718 O O . TYR A 1 86 ? 7.066 -11.633 -11.031 1 98.31 86 TYR A O 1
ATOM 726 N N . TRP A 1 87 ? 8.891 -10.758 -10.039 1 98.12 87 TRP A N 1
ATOM 727 C CA . TRP A 1 87 ? 8.414 -10.82 -8.664 1 98.12 87 TRP A CA 1
ATOM 728 C C . TRP A 1 87 ? 7.906 -9.461 -8.195 1 98.12 87 TRP A C 1
ATOM 730 O O . TRP A 1 87 ? 8.477 -8.422 -8.555 1 98.12 87 TRP A O 1
ATOM 740 N N . VAL A 1 88 ? 6.848 -9.516 -7.395 1 97.94 88 VAL A N 1
ATOM 741 C CA . VAL A 1 88 ? 6.379 -8.297 -6.75 1 97.94 88 VAL A CA 1
ATOM 742 C C . VAL A 1 88 ? 6.082 -8.57 -5.277 1 97.94 88 VAL A C 1
ATOM 744 O O . VAL A 1 88 ? 5.855 -9.711 -4.887 1 97.94 88 VAL A O 1
ATOM 747 N N . PHE A 1 89 ? 6.23 -7.52 -4.48 1 96.25 89 PHE A N 1
ATOM 748 C CA . PHE A 1 89 ? 5.617 -7.457 -3.16 1 96.25 89 PHE A CA 1
ATOM 749 C C . PHE A 1 89 ? 4.258 -6.77 -3.227 1 96.25 89 PHE A C 1
ATOM 751 O O . PHE A 1 89 ? 4.184 -5.559 -3.455 1 96.25 89 PHE A O 1
ATOM 758 N N . ALA A 1 90 ? 3.188 -7.535 -2.996 1 96.94 90 ALA A N 1
ATOM 759 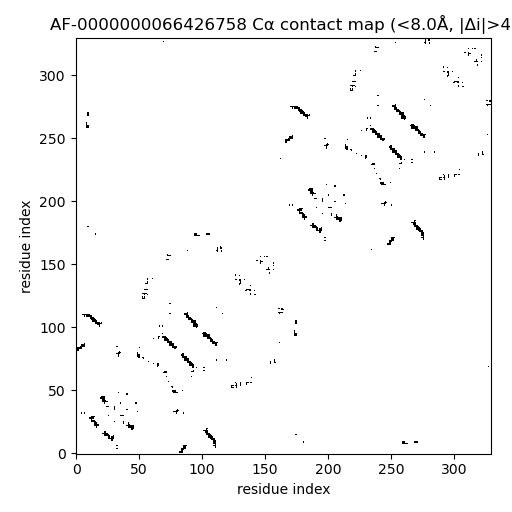C CA . ALA A 1 90 ? 1.827 -7.062 -3.23 1 96.94 90 ALA A CA 1
ATOM 760 C C . ALA A 1 90 ? 1.108 -6.785 -1.914 1 96.94 90 ALA A C 1
ATOM 762 O O . ALA A 1 90 ? 1.257 -7.535 -0.948 1 96.94 90 ALA A O 1
ATOM 763 N N . ASN A 1 91 ? 0.426 -5.75 -1.85 1 93.19 91 ASN A N 1
ATOM 764 C CA . ASN A 1 91 ? -0.613 -5.469 -0.865 1 93.19 91 ASN A CA 1
ATOM 765 C C . ASN A 1 91 ? -1.999 -5.445 -1.505 1 93.19 91 ASN A C 1
ATOM 767 O O . ASN A 1 91 ? -2.27 -4.621 -2.381 1 93.19 91 ASN A O 1
ATOM 771 N N . VAL A 1 92 ? -2.844 -6.324 -1.096 1 95.12 92 VAL A N 1
ATOM 772 C CA . VAL A 1 92 ? -4.191 -6.402 -1.646 1 95.12 92 VAL A CA 1
ATOM 773 C C . VAL A 1 92 ? -5.211 -5.996 -0.583 1 95.12 92 VAL A C 1
ATOM 775 O O . VAL A 1 92 ? -5.172 -6.492 0.544 1 95.12 92 VAL A O 1
ATOM 778 N N . THR A 1 93 ? -6.109 -5.168 -0.993 1 92.44 93 THR A N 1
ATOM 779 C CA . THR A 1 93 ? -7.035 -4.57 -0.036 1 92.44 93 THR A CA 1
ATOM 780 C C . THR A 1 93 ? -8.461 -4.578 -0.583 1 92.44 93 THR A C 1
ATOM 782 O O . THR A 1 93 ? -8.688 -4.227 -1.743 1 92.44 93 THR A O 1
ATOM 785 N N . PRO A 1 94 ? -9.453 -5.008 0.238 1 92.5 94 PRO A N 1
ATOM 786 C CA . PRO A 1 94 ? -10.852 -4.84 -0.186 1 92.5 94 PRO A CA 1
ATOM 787 C C . PRO A 1 94 ? -11.289 -3.379 -0.206 1 92.5 94 PRO A C 1
ATOM 789 O O . PRO A 1 94 ? -10.883 -2.596 0.655 1 92.5 94 PRO A O 1
ATOM 792 N N . SER A 1 95 ? -11.992 -3.055 -1.216 1 90.38 95 SER A N 1
ATOM 793 C CA . SER A 1 95 ? -12.688 -1.771 -1.258 1 90.38 95 SER A CA 1
ATOM 794 C C . SER A 1 95 ? -14.062 -1.86 -0.601 1 90.38 95 SER A C 1
ATOM 796 O O . SER A 1 95 ? -14.891 -2.674 -1.004 1 90.38 95 SER A O 1
ATOM 798 N N . ILE A 1 96 ? -14.273 -1.038 0.409 1 85.44 96 ILE A N 1
ATOM 799 C CA . ILE A 1 96 ? -15.508 -1.097 1.185 1 85.44 96 ILE A CA 1
ATOM 800 C C . ILE A 1 96 ? -16.312 0.188 0.978 1 85.44 96 ILE A C 1
ATOM 802 O O . ILE A 1 96 ? -15.75 1.286 0.999 1 85.44 96 ILE A O 1
ATOM 806 N N . ASP A 1 97 ? -17.594 -0.008 0.815 1 84.94 97 ASP A N 1
ATOM 807 C CA . ASP A 1 97 ? -18.438 1.17 0.617 1 84.94 97 ASP A CA 1
ATOM 808 C C . ASP A 1 97 ? -18.922 1.723 1.951 1 84.94 97 ASP A C 1
ATOM 810 O O . ASP A 1 97 ? -18.516 1.259 3.014 1 84.94 97 ASP A O 1
ATOM 814 N N . VAL A 1 98 ? -19.688 2.754 1.886 1 76.12 98 VAL A N 1
ATOM 815 C CA . VAL A 1 98 ? -20.141 3.488 3.062 1 76.12 98 VAL A CA 1
ATOM 816 C C . VAL A 1 98 ? -21.016 2.588 3.924 1 76.12 98 VAL A C 1
ATOM 818 O O . VAL A 1 98 ? -21.203 2.84 5.117 1 76.12 98 VAL A O 1
ATOM 821 N N . ASN A 1 99 ? -21.625 1.468 3.305 1 84.38 99 ASN A N 1
ATOM 822 C CA . ASN A 1 99 ? -22.469 0.532 4.027 1 84.38 99 ASN A CA 1
ATOM 823 C C . ASN A 1 99 ? -21.688 -0.687 4.504 1 84.38 99 ASN A C 1
ATOM 825 O O . ASN A 1 99 ? -22.281 -1.706 4.871 1 84.38 99 ASN A O 1
ATOM 829 N N . ASN A 1 100 ? -20.344 -0.67 4.332 1 82.5 100 ASN A N 1
ATOM 830 C CA . ASN A 1 100 ? -19.438 -1.707 4.801 1 82.5 100 ASN A CA 1
ATOM 831 C C . ASN A 1 100 ? -19.5 -2.957 3.93 1 82.5 100 ASN A C 1
ATOM 833 O O . ASN A 1 100 ? -19.219 -4.062 4.395 1 82.5 100 ASN A O 1
ATOM 837 N N . ASN A 1 101 ? -20 -2.736 2.754 1 90.38 101 ASN A N 1
ATOM 838 C CA . ASN A 1 101 ? -19.953 -3.838 1.797 1 90.38 101 ASN A CA 1
ATOM 839 C C . ASN A 1 101 ? -18.672 -3.812 0.966 1 90.38 101 ASN A C 1
ATOM 841 O O . ASN A 1 101 ? -18.219 -2.744 0.569 1 90.38 101 ASN A O 1
ATOM 845 N N . ILE A 1 102 ? -18.172 -4.977 0.766 1 93.38 102 ILE A N 1
ATOM 846 C CA . ILE A 1 102 ? -17.062 -5.09 -0.169 1 93.38 102 ILE A CA 1
ATOM 847 C C . ILE A 1 102 ? -17.562 -4.898 -1.598 1 93.38 102 ILE A C 1
ATOM 849 O O . ILE A 1 102 ? -18.5 -5.57 -2.025 1 93.38 102 ILE A O 1
ATOM 853 N N . ILE A 1 103 ? -16.938 -4.016 -2.389 1 93.75 103 ILE A N 1
ATOM 854 C CA . ILE A 1 103 ? -17.422 -3.705 -3.729 1 93.75 103 ILE A CA 1
ATOM 855 C C . ILE A 1 103 ? -16.344 -4.031 -4.758 1 93.75 103 ILE A C 1
ATOM 857 O O . ILE A 1 103 ? -16.562 -3.869 -5.961 1 93.75 103 ILE A O 1
ATOM 861 N N . GLY A 1 104 ? -15.219 -4.438 -4.336 1 95.06 104 GLY A N 1
ATOM 862 C CA . GLY A 1 104 ? -14.07 -4.797 -5.16 1 95.06 104 GLY A CA 1
ATOM 863 C C . GLY A 1 104 ? -12.781 -4.906 -4.371 1 95.06 104 GLY A C 1
ATOM 864 O O . GLY A 1 104 ? -12.805 -4.961 -3.141 1 95.06 104 GLY A O 1
ATOM 865 N N . TYR A 1 105 ? -11.727 -4.984 -5.109 1 95.5 105 TYR A N 1
ATOM 866 C CA . TYR A 1 105 ? -10.406 -5.094 -4.504 1 95.5 105 TYR A CA 1
ATOM 867 C C . TYR A 1 105 ? -9.391 -4.238 -5.25 1 95.5 105 TYR A C 1
ATOM 869 O O . TYR A 1 105 ? -9.586 -3.912 -6.426 1 95.5 105 TYR A O 1
ATOM 877 N N . TYR A 1 106 ? -8.438 -3.836 -4.609 1 94.06 106 TYR A N 1
ATOM 878 C CA . TYR A 1 106 ? -7.312 -3.215 -5.297 1 94.06 106 TYR A CA 1
ATOM 879 C C . TYR A 1 106 ? -5.988 -3.764 -4.777 1 94.06 106 TYR A C 1
ATOM 881 O O . TYR A 1 106 ? -5.922 -4.285 -3.662 1 94.06 106 TYR A O 1
ATOM 889 N N . SER A 1 107 ? -5.027 -3.699 -5.625 1 96.06 107 SER A N 1
ATOM 890 C CA . SER A 1 107 ? -3.695 -4.199 -5.301 1 96.06 107 SER A CA 1
ATOM 891 C C . SER A 1 107 ? -2.623 -3.166 -5.641 1 96.06 107 SER A C 1
ATOM 893 O O . SER A 1 107 ? -2.715 -2.479 -6.656 1 96.06 107 SER A O 1
ATOM 895 N N . VAL A 1 108 ? -1.728 -3.027 -4.781 1 93.88 108 VAL A N 1
ATOM 896 C CA . VAL A 1 108 ? -0.524 -2.227 -4.973 1 93.88 108 VAL A CA 1
ATOM 897 C C . VAL A 1 108 ? 0.711 -3.119 -4.883 1 93.88 108 VAL A C 1
ATOM 899 O O . VAL A 1 108 ? 0.879 -3.861 -3.91 1 93.88 108 VAL A O 1
ATOM 902 N N . ARG A 1 109 ? 1.513 -3.068 -5.906 1 96.62 109 ARG A N 1
ATOM 903 C CA . ARG A 1 109 ? 2.678 -3.947 -5.965 1 96.62 109 ARG A CA 1
ATOM 904 C C . ARG A 1 109 ? 3.955 -3.146 -6.199 1 96.62 109 ARG A C 1
ATOM 906 O O . ARG A 1 109 ? 3.959 -2.191 -6.98 1 96.62 109 ARG A O 1
ATOM 913 N N . ARG A 1 110 ? 4.992 -3.562 -5.527 1 93.44 110 ARG A N 1
ATOM 914 C CA . ARG A 1 110 ? 6.289 -2.898 -5.629 1 93.44 110 ARG A CA 1
ATOM 915 C C . ARG A 1 110 ? 7.426 -3.918 -5.664 1 93.44 110 ARG A C 1
ATOM 917 O O . ARG A 1 110 ? 7.18 -5.125 -5.664 1 93.44 110 ARG A O 1
ATOM 924 N N . MET A 1 111 ? 8.609 -3.365 -5.82 1 93.56 111 MET A N 1
ATOM 925 C CA . MET A 1 111 ? 9.789 -4.223 -5.863 1 93.56 111 MET A CA 1
ATOM 926 C C . MET A 1 111 ? 9.914 -5.043 -4.582 1 93.56 111 MET A C 1
ATOM 928 O O . MET A 1 111 ? 9.828 -4.5 -3.48 1 93.56 111 MET A O 1
ATOM 932 N N . PRO A 1 112 ? 10.008 -6.348 -4.699 1 94.62 112 PRO A N 1
ATOM 933 C CA . PRO A 1 112 ? 10.234 -7.168 -3.508 1 94.62 112 PRO A CA 1
ATOM 934 C C . PRO A 1 112 ? 11.664 -7.043 -2.977 1 94.62 112 PRO A C 1
ATOM 936 O O . PRO A 1 112 ? 12.562 -6.633 -3.709 1 94.62 112 PRO A O 1
ATOM 939 N N . ASN A 1 113 ? 11.773 -7.316 -1.714 1 90.88 113 ASN A N 1
ATOM 940 C CA . ASN A 1 113 ? 13.117 -7.465 -1.159 1 90.88 113 ASN A CA 1
ATOM 941 C C . ASN A 1 113 ? 13.844 -8.656 -1.768 1 90.88 113 ASN A C 1
ATOM 943 O O . ASN A 1 113 ? 13.422 -9.805 -1.603 1 90.88 113 ASN A O 1
ATOM 947 N N . LYS A 1 114 ? 14.938 -8.391 -2.404 1 90.31 114 LYS A N 1
ATOM 948 C CA . LYS A 1 114 ? 15.68 -9.422 -3.129 1 90.31 114 LYS A CA 1
ATOM 949 C C . LYS A 1 114 ? 16.156 -10.523 -2.186 1 90.31 114 LYS A C 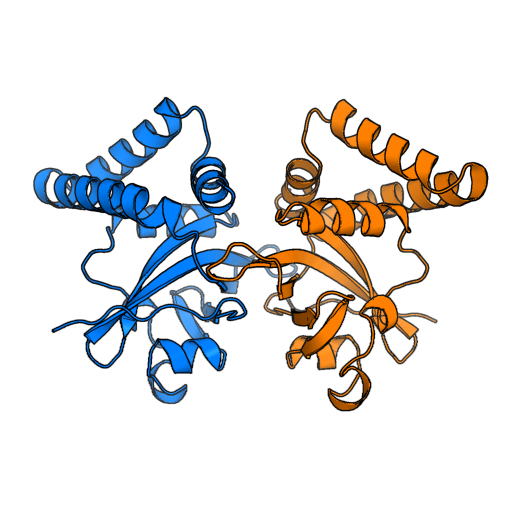1
ATOM 951 O O . LYS A 1 114 ? 16.188 -11.695 -2.559 1 90.31 114 LYS A O 1
ATOM 956 N N . SER A 1 115 ? 16.453 -10.18 -1 1 91.06 115 SER A N 1
ATOM 957 C CA . SER A 1 115 ? 17 -11.133 -0.048 1 91.06 115 SER A CA 1
ATOM 958 C C . SER A 1 115 ? 15.945 -12.117 0.427 1 91.06 115 SER A C 1
ATOM 960 O O . SER A 1 115 ? 16.266 -13.18 0.963 1 91.06 115 SER A O 1
ATOM 962 N N . ALA A 1 116 ? 14.703 -11.742 0.22 1 94.56 116 ALA A N 1
ATOM 963 C CA . ALA A 1 116 ? 13.609 -12.594 0.686 1 94.56 116 ALA A CA 1
ATOM 964 C C . ALA A 1 116 ? 13.203 -13.602 -0.385 1 94.56 116 ALA A C 1
ATOM 966 O O . ALA A 1 116 ? 12.5 -14.57 -0.099 1 94.56 116 ALA A O 1
ATOM 967 N N . ILE A 1 117 ? 13.625 -13.391 -1.601 1 95.88 117 ILE A N 1
ATOM 968 C CA . ILE A 1 117 ? 13.109 -14.133 -2.742 1 95.88 117 ILE A CA 1
ATOM 969 C C . ILE A 1 117 ? 13.477 -15.609 -2.604 1 95.88 117 ILE A C 1
ATOM 971 O O . ILE A 1 117 ? 12.641 -16.484 -2.82 1 95.88 117 ILE A O 1
ATOM 975 N N . SER A 1 118 ? 14.672 -15.883 -2.203 1 95.56 118 SER A N 1
ATOM 976 C CA . SER A 1 118 ? 15.094 -17.266 -2.078 1 95.56 118 SER A CA 1
ATOM 977 C C . SER A 1 118 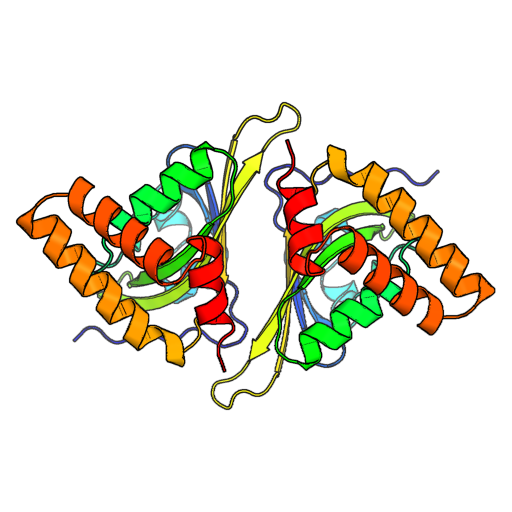? 14.266 -18.016 -1.033 1 95.56 118 SER A C 1
ATOM 979 O O . SER A 1 118 ? 13.867 -19.156 -1.247 1 95.56 118 SER A O 1
ATOM 981 N N . THR A 1 119 ? 14.023 -17.359 0.09 1 95.06 119 THR A N 1
ATOM 982 C CA . THR A 1 119 ? 13.211 -17.938 1.152 1 95.06 119 THR A CA 1
ATOM 983 C C . THR A 1 119 ? 11.781 -18.203 0.664 1 95.06 119 THR A C 1
ATOM 985 O O . THR A 1 119 ? 11.227 -19.266 0.906 1 95.06 119 THR A O 1
ATOM 988 N N . ILE A 1 120 ? 11.297 -17.297 -0.029 1 97 120 ILE A N 1
ATOM 989 C CA . ILE A 1 120 ? 9.93 -17.375 -0.525 1 97 120 ILE A CA 1
ATOM 990 C C . ILE A 1 120 ? 9.828 -18.469 -1.584 1 97 120 ILE A C 1
ATOM 992 O O . ILE A 1 120 ? 8.875 -19.25 -1.593 1 97 120 ILE A O 1
ATOM 996 N N . GLU A 1 121 ? 10.766 -18.516 -2.443 1 97.56 121 GLU A N 1
ATOM 997 C CA . GLU A 1 121 ? 10.781 -19.578 -3.457 1 97.56 121 GLU A CA 1
ATOM 998 C C . GLU A 1 121 ? 10.789 -20.953 -2.816 1 97.56 121 GLU A C 1
ATOM 1000 O O . GLU A 1 121 ? 10.102 -21.859 -3.281 1 97.56 121 GLU A O 1
ATOM 1005 N N . SER A 1 122 ? 11.594 -21.078 -1.801 1 97 122 SER A N 1
ATOM 1006 C CA . SER A 1 122 ? 11.648 -22.344 -1.095 1 97 122 SER A CA 1
ATOM 1007 C C . SER A 1 122 ? 10.305 -22.688 -0.465 1 97 122 SER A C 1
ATOM 1009 O O . SER A 1 122 ? 9.82 -23.828 -0.592 1 97 122 SER A O 1
ATOM 1011 N N . LEU A 1 123 ? 9.766 -21.75 0.194 1 96.31 123 LEU A N 1
ATOM 1012 C CA . LEU A 1 123 ? 8.461 -21.953 0.814 1 96.31 123 LEU A CA 1
ATOM 1013 C C . LEU A 1 123 ? 7.418 -22.328 -0.227 1 96.31 123 LEU A C 1
ATOM 1015 O O . LEU A 1 123 ? 6.652 -23.281 -0.024 1 96.31 123 LEU A O 1
ATOM 1019 N N . TYR A 1 124 ? 7.402 -21.641 -1.351 1 98 124 TYR A N 1
ATOM 1020 C CA . TYR A 1 124 ? 6.406 -21.891 -2.387 1 98 124 TYR A CA 1
ATOM 1021 C C . TYR A 1 124 ? 6.613 -23.266 -3.025 1 98 124 TYR A C 1
ATOM 1023 O O . TYR A 1 124 ? 5.645 -23.953 -3.367 1 98 124 TYR A O 1
ATOM 1031 N N . SER A 1 125 ? 7.828 -23.641 -3.146 1 98 125 SER A N 1
ATOM 1032 C CA . SER A 1 125 ? 8.109 -24.984 -3.646 1 98 125 SER A CA 1
ATOM 1033 C C . SER A 1 125 ? 7.559 -26.047 -2.707 1 98 125 SER A C 1
ATOM 1035 O O . SER A 1 125 ? 6.973 -27.031 -3.156 1 98 125 SER A O 1
ATOM 1037 N N . ASP A 1 126 ? 7.758 -25.828 -1.441 1 97.5 126 ASP A N 1
ATOM 1038 C CA . ASP A 1 126 ? 7.234 -26.766 -0.447 1 97.5 126 ASP A CA 1
ATOM 1039 C C . ASP A 1 126 ? 5.707 -26.812 -0.489 1 97.5 126 ASP A C 1
ATOM 1041 O O . ASP A 1 126 ? 5.109 -27.875 -0.389 1 97.5 126 ASP A O 1
ATOM 1045 N N . LEU A 1 127 ? 5.129 -25.688 -0.61 1 97.94 127 LEU A N 1
ATOM 1046 C CA . LEU A 1 127 ? 3.674 -25.625 -0.683 1 97.94 127 LEU A CA 1
ATOM 1047 C C . LEU A 1 127 ? 3.158 -26.359 -1.918 1 97.94 127 LEU A C 1
ATOM 1049 O O . LEU A 1 127 ? 2.172 -27.094 -1.843 1 97.94 127 LEU A O 1
ATOM 1053 N N . LEU A 1 128 ? 3.795 -26.125 -3.01 1 98 128 LEU A N 1
ATOM 1054 C CA . LEU A 1 128 ? 3.396 -26.797 -4.242 1 98 128 LEU A CA 1
ATOM 1055 C C . LEU A 1 128 ? 3.482 -28.312 -4.094 1 98 128 LEU A C 1
ATOM 1057 O O . LEU A 1 128 ? 2.588 -29.031 -4.535 1 98 128 LEU A O 1
ATOM 1061 N N . ARG A 1 129 ? 4.504 -28.75 -3.471 1 97.62 129 ARG A N 1
ATOM 1062 C CA . ARG A 1 129 ? 4.664 -30.188 -3.232 1 97.62 129 ARG A CA 1
ATOM 1063 C C . ARG A 1 129 ? 3.553 -30.719 -2.336 1 97.62 129 ARG A C 1
ATOM 1065 O O . ARG A 1 129 ? 2.977 -31.766 -2.615 1 97.62 129 ARG A O 1
ATOM 1072 N N . ALA A 1 130 ? 3.291 -29.969 -1.342 1 96.88 130 ALA A N 1
ATOM 1073 C CA . ALA A 1 130 ? 2.227 -30.375 -0.428 1 96.88 130 ALA A CA 1
ATOM 1074 C C . ALA A 1 130 ? 0.881 -30.422 -1.146 1 96.88 130 ALA A C 1
ATOM 1076 O O . ALA A 1 130 ? 0.107 -31.375 -0.953 1 96.88 130 ALA A O 1
ATOM 1077 N N . GLU A 1 131 ? 0.655 -29.453 -1.986 1 96.75 131 GLU A N 1
ATOM 1078 C CA . GLU A 1 131 ? -0.586 -29.422 -2.754 1 96.75 131 GLU A CA 1
ATOM 1079 C C . GLU A 1 131 ? -0.699 -30.625 -3.686 1 96.75 131 GLU A C 1
ATOM 1081 O O . GLU A 1 131 ? -1.771 -31.219 -3.809 1 96.75 131 GLU A O 1
ATOM 1086 N N . GLN A 1 132 ? 0.346 -30.859 -4.336 1 96.31 132 GLN A N 1
ATOM 1087 C CA . GLN A 1 132 ? 0.368 -31.953 -5.309 1 96.31 132 GLN A CA 1
ATOM 1088 C C . GLN A 1 132 ? 0.172 -33.312 -4.625 1 96.31 132 GLN A C 1
ATOM 1090 O O . GLN A 1 132 ? -0.545 -34.156 -5.141 1 96.31 132 GLN A O 1
ATOM 1095 N N . GLN A 1 133 ? 0.675 -33.438 -3.484 1 96.38 133 GLN A N 1
ATOM 1096 C CA . GLN A 1 133 ? 0.684 -34.75 -2.812 1 96.38 133 GLN A CA 1
ATOM 1097 C C . GLN A 1 133 ? -0.585 -34.938 -1.989 1 96.38 133 GLN A C 1
ATOM 1099 O O . GLN A 1 133 ? -1.125 -36.062 -1.931 1 96.38 133 GLN A O 1
ATOM 1104 N N . GLN A 1 134 ? -1.004 -33.875 -1.286 1 96.75 134 GLN A N 1
ATOM 1105 C CA . GLN A 1 134 ? -2.041 -34.062 -0.279 1 96.75 134 GLN A CA 1
ATOM 1106 C C . GLN A 1 134 ? -3.186 -33.062 -0.472 1 96.75 134 GLN A C 1
ATOM 1108 O O . GLN A 1 134 ? -4.117 -33.031 0.333 1 96.75 134 GLN A O 1
ATOM 1113 N N . GLY A 1 135 ? -3.092 -32.281 -1.457 1 95.56 135 GLY A N 1
ATOM 1114 C CA . GLY A 1 135 ? -4.195 -31.391 -1.772 1 95.56 135 GLY A CA 1
ATOM 1115 C C . GLY A 1 135 ? -4.047 -30.016 -1.145 1 95.56 135 GLY A C 1
ATOM 1116 O O . GLY A 1 135 ? -3.1 -29.766 -0.398 1 95.56 135 GLY A O 1
ATOM 1117 N N . LEU A 1 136 ? -5 -29.188 -1.433 1 95.62 136 LEU A N 1
ATOM 1118 C CA . LEU A 1 136 ? -4.984 -27.781 -1.047 1 95.62 136 LEU A CA 1
ATOM 1119 C C . LEU A 1 136 ? -5.016 -27.641 0.47 1 95.62 136 LEU A C 1
ATOM 1121 O O . LEU A 1 136 ? -4.344 -26.766 1.027 1 95.62 136 LEU A O 1
ATOM 1125 N N . ASN A 1 137 ? -5.727 -28.422 1.157 1 94.62 137 ASN A N 1
ATOM 1126 C CA . ASN A 1 137 ? -5.867 -28.328 2.605 1 94.62 137 ASN A CA 1
ATOM 1127 C C . ASN A 1 137 ? -4.531 -28.547 3.312 1 94.62 137 ASN A C 1
ATOM 1129 O O . ASN A 1 137 ? -4.258 -27.922 4.336 1 94.62 137 ASN A O 1
ATOM 1133 N N . LYS A 1 138 ? -3.832 -29.422 2.793 1 95.56 138 LYS A N 1
ATOM 1134 C CA . LYS A 1 138 ? -2.518 -29.656 3.381 1 95.56 138 LYS A CA 1
ATOM 1135 C C . LYS A 1 138 ? -1.613 -28.438 3.225 1 95.56 138 LYS A C 1
ATOM 1137 O O . LYS A 1 138 ? -0.826 -28.125 4.121 1 95.56 138 LYS A O 1
ATOM 1142 N N . GLY A 1 139 ? -1.684 -27.797 2.051 1 95.88 139 GLY A N 1
ATOM 1143 C CA . GLY A 1 139 ? -0.951 -26.547 1.86 1 95.88 139 GLY A CA 1
ATOM 1144 C C . GLY A 1 139 ? -1.305 -25.484 2.881 1 95.88 139 GLY A C 1
ATOM 1145 O O . GLY A 1 139 ? -0.42 -24.828 3.434 1 95.88 139 GLY A O 1
ATOM 1146 N N . VAL A 1 140 ? -2.533 -25.391 3.133 1 94.69 140 VAL A N 1
ATOM 1147 C CA . VAL A 1 140 ? -3.029 -24.406 4.098 1 94.69 140 VAL A CA 1
ATOM 1148 C C . VAL A 1 140 ? -2.492 -24.734 5.488 1 94.69 140 VAL A C 1
ATOM 1150 O O . VAL A 1 140 ? -2.033 -23.859 6.211 1 94.69 140 VAL A O 1
ATOM 1153 N N . GLU A 1 141 ? -2.574 -25.969 5.801 1 95.31 141 GLU A N 1
ATOM 1154 C CA . GLU A 1 141 ? -2.047 -26.422 7.09 1 95.31 141 GLU A CA 1
ATOM 1155 C C . GLU A 1 141 ? -0.56 -26.094 7.215 1 95.31 141 GLU A C 1
ATOM 1157 O O . GLU A 1 141 ? -0.105 -25.641 8.266 1 95.31 141 GLU A O 1
ATOM 1162 N N . MET A 1 142 ? 0.12 -26.375 6.188 1 95.5 142 MET A N 1
ATOM 1163 C CA . MET A 1 142 ? 1.557 -26.125 6.188 1 95.5 142 MET A CA 1
ATOM 1164 C C . MET A 1 142 ? 1.841 -24.641 6.391 1 95.5 142 MET A C 1
ATOM 1166 O O . MET A 1 142 ? 2.725 -24.266 7.164 1 95.5 142 MET A O 1
ATOM 1170 N N . LEU A 1 143 ? 1.134 -23.812 5.684 1 94.44 143 LEU A N 1
ATOM 1171 C CA . LEU A 1 143 ? 1.317 -22.359 5.809 1 94.44 143 LEU A CA 1
ATOM 1172 C C . LEU A 1 143 ? 0.985 -21.891 7.223 1 94.44 143 LEU A C 1
ATOM 1174 O O . LEU A 1 143 ? 1.705 -21.078 7.793 1 94.44 143 LEU A O 1
ATOM 1178 N N . LYS A 1 144 ? -0.033 -22.422 7.77 1 93.5 144 LYS A N 1
ATOM 1179 C CA . LYS A 1 144 ? -0.404 -22.094 9.141 1 93.5 144 LYS A CA 1
ATOM 1180 C C . LYS A 1 144 ? 0.701 -22.5 10.117 1 93.5 144 LYS A C 1
ATOM 1182 O O . LYS A 1 144 ? 1.03 -21.734 11.031 1 93.5 144 LYS A O 1
ATOM 1187 N N . ASN A 1 145 ? 1.206 -23.656 9.922 1 94.31 145 ASN A N 1
ATOM 1188 C CA . ASN A 1 145 ? 2.289 -24.125 10.781 1 94.31 145 ASN A CA 1
ATOM 1189 C C . ASN A 1 145 ? 3.537 -23.266 10.641 1 94.31 145 ASN A C 1
ATOM 1191 O O . ASN A 1 145 ? 4.238 -23.016 11.617 1 94.31 145 ASN A O 1
ATOM 1195 N N . PHE A 1 146 ? 3.77 -22.922 9.445 1 92.81 146 PHE A N 1
ATOM 1196 C CA . PHE A 1 146 ? 4.898 -22.031 9.195 1 92.81 146 PHE A CA 1
ATOM 1197 C C . PHE A 1 146 ? 4.77 -20.75 10 1 92.81 146 PHE A C 1
ATOM 1199 O O . PHE A 1 146 ? 5.742 -20.281 10.602 1 92.81 146 PHE A O 1
ATOM 1206 N N . CYS A 1 147 ? 3.629 -20.156 10.023 1 92.94 147 CYS A N 1
ATOM 1207 C CA . CYS A 1 147 ? 3.357 -18.953 10.797 1 92.94 147 CYS A CA 1
ATOM 1208 C C . CYS A 1 147 ? 3.467 -19.219 12.289 1 92.94 147 CYS A C 1
ATOM 1210 O O . CYS A 1 147 ? 4.059 -18.422 13.023 1 92.94 147 CYS A O 1
ATOM 1212 N N . LYS A 1 148 ? 2.908 -20.297 12.719 1 93.69 148 LYS A N 1
ATOM 1213 C CA . LYS A 1 148 ? 2.941 -20.672 14.125 1 93.69 148 LYS A CA 1
ATOM 1214 C C . LYS A 1 148 ? 4.375 -20.859 14.609 1 93.69 148 LYS A C 1
ATOM 1216 O O . LYS A 1 148 ? 4.734 -20.391 15.695 1 93.69 148 LYS A O 1
ATOM 1221 N N . ASP A 1 149 ? 5.172 -21.516 13.859 1 93.62 149 ASP A N 1
ATOM 1222 C CA . ASP A 1 149 ? 6.562 -21.766 14.211 1 93.62 149 ASP A CA 1
ATOM 1223 C C . ASP A 1 149 ? 7.344 -20.469 14.359 1 93.62 149 ASP A C 1
ATOM 1225 O O . ASP A 1 149 ? 8.258 -20.375 15.188 1 93.62 149 ASP A O 1
ATOM 1229 N N . ALA A 1 150 ? 6.949 -19.5 13.562 1 91 150 ALA A N 1
ATOM 1230 C CA . ALA A 1 150 ? 7.613 -18.188 13.617 1 91 150 ALA A CA 1
ATOM 1231 C C . ALA A 1 150 ? 6.961 -17.297 14.664 1 91 150 ALA A C 1
ATOM 1233 O O . ALA A 1 150 ? 7.441 -16.188 14.93 1 91 150 ALA A O 1
ATOM 1234 N N . ASP A 1 151 ? 5.855 -17.703 15.234 1 93.25 151 ASP A N 1
ATOM 1235 C CA . ASP A 1 151 ? 5.074 -16.953 16.203 1 93.25 151 ASP A CA 1
ATOM 1236 C C . ASP A 1 151 ? 4.648 -15.594 15.641 1 93.25 151 ASP A C 1
ATOM 1238 O O . ASP A 1 151 ? 4.844 -14.562 16.281 1 93.25 151 ASP A O 1
ATOM 1242 N N . LYS A 1 152 ? 4.16 -15.594 14.422 1 89.69 152 LYS A N 1
ATOM 1243 C CA . LYS A 1 152 ? 3.686 -14.414 13.703 1 89.69 152 LYS A CA 1
ATOM 1244 C C . LYS A 1 152 ? 2.441 -14.734 12.875 1 89.69 152 LYS A C 1
ATOM 1246 O O . LYS A 1 152 ? 2.236 -15.883 12.477 1 89.69 152 LYS A O 1
ATOM 1251 N N . THR A 1 153 ? 1.614 -13.734 12.711 1 89.06 153 THR A N 1
ATOM 1252 C CA . THR A 1 153 ? 0.56 -13.883 11.711 1 89.06 153 THR A CA 1
ATOM 1253 C C . THR A 1 153 ? 1.149 -13.922 10.305 1 89.06 153 THR A C 1
ATOM 1255 O O . THR A 1 153 ? 2.316 -13.578 10.109 1 89.06 153 THR A O 1
ATOM 1258 N N . TYR A 1 154 ? 0.379 -14.367 9.406 1 91.81 154 TYR A N 1
ATOM 1259 C CA . TYR A 1 154 ? 0.833 -14.422 8.016 1 91.81 154 TYR A CA 1
ATOM 1260 C C . TYR A 1 154 ? 1.331 -13.055 7.555 1 91.81 154 TYR A C 1
ATOM 1262 O O . TYR A 1 154 ? 2.449 -12.938 7.051 1 91.81 154 TYR A O 1
ATOM 1270 N N . ASN A 1 155 ? 0.556 -12.008 7.766 1 89.31 155 ASN A N 1
ATOM 1271 C CA . ASN A 1 155 ? 0.933 -10.672 7.328 1 89.31 155 ASN A CA 1
ATOM 1272 C C . ASN A 1 155 ? 2.201 -10.188 8.023 1 89.31 155 ASN A C 1
ATOM 1274 O O . ASN A 1 155 ? 3.062 -9.57 7.395 1 89.31 155 ASN A O 1
ATOM 1278 N N . GLU A 1 156 ? 2.26 -10.453 9.266 1 85.5 156 GLU A N 1
ATOM 1279 C CA . GLU A 1 156 ? 3.453 -10.062 10.008 1 85.5 156 GLU A CA 1
ATOM 1280 C C . GLU A 1 156 ? 4.699 -10.734 9.438 1 85.5 156 GLU A C 1
ATOM 1282 O O . GLU A 1 156 ? 5.742 -10.094 9.289 1 85.5 156 GLU A O 1
ATOM 1287 N N . LEU A 1 157 ? 4.586 -11.977 9.164 1 90 157 LEU A N 1
ATOM 1288 C CA . LEU A 1 157 ? 5.711 -12.742 8.641 1 90 157 LEU A CA 1
ATOM 1289 C C . LEU A 1 157 ? 6.129 -12.227 7.266 1 90 157 LEU A C 1
ATOM 1291 O O . LEU A 1 157 ? 7.309 -11.938 7.039 1 90 157 LEU A O 1
ATOM 1295 N N . ILE A 1 158 ? 5.191 -12.07 6.414 1 92.12 158 ILE A N 1
ATOM 1296 C CA . ILE A 1 158 ? 5.465 -11.648 5.043 1 92.12 158 ILE A CA 1
ATOM 1297 C C . ILE A 1 158 ? 6.039 -10.234 5.039 1 92.12 158 ILE A C 1
ATOM 1299 O O . ILE A 1 158 ? 7 -9.953 4.324 1 92.12 158 ILE A O 1
ATOM 1303 N N . PHE A 1 159 ? 5.449 -9.43 5.797 1 83.81 159 PHE A N 1
ATOM 1304 C CA . PHE A 1 159 ? 5.906 -8.047 5.867 1 83.81 159 PHE A CA 1
ATOM 1305 C C . PHE A 1 159 ? 7.309 -7.973 6.457 1 83.81 159 PHE A C 1
ATOM 1307 O O . PHE A 1 159 ? 8.133 -7.168 6.016 1 83.81 159 PHE A O 1
ATOM 1314 N N . SER A 1 160 ? 7.602 -8.781 7.48 1 84.88 160 SER A N 1
ATOM 1315 C CA . SER A 1 160 ? 8.93 -8.797 8.094 1 84.88 160 SER A CA 1
ATOM 1316 C C . SER A 1 160 ? 10 -9.203 7.082 1 84.88 160 SER A C 1
ATOM 1318 O O . SER A 1 160 ? 11.125 -8.711 7.137 1 84.88 160 SER A O 1
ATOM 1320 N N . LEU A 1 161 ? 9.688 -10.078 6.176 1 89.69 161 LEU A N 1
ATOM 1321 C CA . LEU A 1 161 ? 10.617 -10.484 5.125 1 89.69 161 LEU A CA 1
ATOM 1322 C C . LEU A 1 161 ? 10.914 -9.32 4.188 1 89.69 161 LEU A C 1
ATOM 1324 O O . LEU A 1 161 ? 12.047 -9.164 3.721 1 89.69 161 LEU A O 1
ATOM 1328 N N . GLN A 1 162 ? 9.922 -8.453 3.916 1 88.19 162 GLN A N 1
ATOM 1329 C CA . GLN A 1 162 ? 10.07 -7.312 3.023 1 88.19 162 GLN A CA 1
ATOM 1330 C C . GLN A 1 162 ? 10.961 -6.238 3.652 1 88.19 162 GLN A C 1
ATOM 1332 O O . GLN A 1 162 ? 11.688 -5.535 2.949 1 88.19 162 GLN A O 1
ATOM 1337 N N . GLU A 1 163 ? 10.875 -6.211 4.984 1 79.25 163 GLU A N 1
ATOM 1338 C CA . GLU A 1 163 ? 11.594 -5.156 5.699 1 79.25 163 GLU A CA 1
ATOM 1339 C C . GLU A 1 163 ? 12.969 -5.633 6.152 1 79.25 163 GLU A C 1
ATOM 1341 O O . GLU A 1 163 ? 13.758 -4.848 6.68 1 79.25 163 GLU A O 1
ATOM 1346 N N . ALA A 1 164 ? 13.234 -6.922 5.891 1 78.38 164 ALA A N 1
ATOM 1347 C CA . ALA A 1 164 ? 14.484 -7.504 6.367 1 78.38 164 ALA A CA 1
ATOM 1348 C C . ALA A 1 164 ? 15.68 -6.859 5.68 1 78.38 164 ALA A C 1
ATOM 1350 O O . ALA A 1 164 ? 15.617 -6.508 4.5 1 78.38 164 ALA A O 1
ATOM 1351 N N . LYS A 1 165 ? 16.719 -6.559 6.379 1 69.44 165 LYS A N 1
ATOM 1352 C CA . LYS A 1 165 ? 17.984 -5.992 5.898 1 69.44 165 LYS A CA 1
ATOM 1353 C C . LYS A 1 165 ? 18.984 -7.09 5.566 1 69.44 165 LYS A C 1
ATOM 1355 O O . LYS A 1 165 ? 19 -8.141 6.215 1 69.44 165 LYS A O 1
ATOM 1360 N N . MET B 1 1 ? -16.844 28.438 3.768 1 68.94 1 MET B N 1
ATOM 1361 C CA . MET B 1 1 ? -16.828 27.328 4.723 1 68.94 1 MET B CA 1
ATOM 1362 C C . MET B 1 1 ? -16.172 26.094 4.117 1 68.94 1 MET B C 1
ATOM 1364 O O . MET B 1 1 ? -16.484 25.703 2.986 1 68.94 1 MET B O 1
ATOM 1368 N N . SER B 1 2 ? -15.016 25.609 4.742 1 88.81 2 SER B N 1
ATOM 1369 C CA . SER B 1 2 ? -14.289 24.453 4.25 1 88.81 2 SER B CA 1
ATOM 1370 C C . SER B 1 2 ? -15.164 23.203 4.305 1 88.81 2 SER B C 1
ATOM 1372 O O . SER B 1 2 ? -15.883 22.984 5.281 1 88.81 2 SER B O 1
ATOM 1374 N N . ARG B 1 3 ? -15.375 22.672 3.16 1 94.94 3 ARG B N 1
ATOM 1375 C CA . ARG B 1 3 ? -16.172 21.453 3.074 1 94.94 3 ARG B CA 1
ATOM 1376 C C . ARG B 1 3 ? -15.266 20.219 3.031 1 94.94 3 ARG B C 1
ATOM 1378 O O . ARG B 1 3 ? -14.203 20.234 2.408 1 94.94 3 ARG B O 1
ATOM 1385 N N . GLU B 1 4 ? -15.805 19.203 3.711 1 96.62 4 GLU B N 1
ATOM 1386 C CA . GLU B 1 4 ? -15.094 17.922 3.643 1 96.62 4 GLU B CA 1
ATOM 1387 C C . GLU B 1 4 ? -15.438 17.172 2.365 1 96.62 4 GLU B C 1
ATOM 1389 O O . GLU B 1 4 ? -16.609 17.047 2.008 1 96.62 4 GLU B O 1
ATOM 1394 N N . ILE B 1 5 ? -14.477 16.766 1.689 1 96.62 5 ILE B N 1
ATOM 1395 C CA . ILE B 1 5 ? -14.609 15.875 0.541 1 96.62 5 ILE B CA 1
ATOM 1396 C C . ILE B 1 5 ? -14.258 14.445 0.948 1 96.62 5 ILE B C 1
ATOM 1398 O O . ILE B 1 5 ? -13.242 14.219 1.61 1 96.62 5 ILE B O 1
ATOM 1402 N N . PHE B 1 6 ? -15.055 13.516 0.574 1 94.62 6 PHE B N 1
ATOM 1403 C CA . PHE B 1 6 ? -14.812 12.117 0.916 1 94.62 6 PHE B CA 1
ATOM 1404 C C . PHE B 1 6 ? -14.273 11.352 -0.288 1 94.62 6 PHE B C 1
ATOM 1406 O O . PHE B 1 6 ? -14.789 11.492 -1.398 1 94.62 6 PHE B O 1
ATOM 1413 N N . LEU B 1 7 ? -13.227 10.656 -0.049 1 94.88 7 LEU B N 1
ATOM 1414 C CA . LEU B 1 7 ? -12.734 9.797 -1.119 1 94.88 7 LEU B CA 1
ATOM 1415 C C . LEU B 1 7 ? -13.773 8.742 -1.497 1 94.88 7 LEU B C 1
ATOM 1417 O O . LEU B 1 7 ? -14.445 8.195 -0.626 1 94.88 7 LEU B O 1
ATOM 1421 N N . GLN B 1 8 ? -13.734 8.484 -2.771 1 91.5 8 GLN B N 1
ATOM 1422 C CA . GLN B 1 8 ? -14.531 7.34 -3.195 1 91.5 8 GLN B CA 1
ATOM 1423 C C . GLN B 1 8 ? -13.922 6.035 -2.693 1 91.5 8 GLN B C 1
ATOM 1425 O O . GLN B 1 8 ? -12.703 5.941 -2.504 1 91.5 8 GLN B O 1
ATOM 1430 N N . GLU B 1 9 ? -14.758 5.066 -2.523 1 86.5 9 GLU B N 1
ATOM 1431 C CA . GLU B 1 9 ? -14.383 3.801 -1.903 1 86.5 9 GLU B CA 1
ATOM 1432 C C . GLU B 1 9 ? -13.281 3.1 -2.695 1 86.5 9 GLU B C 1
ATOM 1434 O O . GLU B 1 9 ? -12.445 2.398 -2.119 1 86.5 9 GLU B O 1
ATOM 1439 N N . ASP B 1 10 ? -13.234 3.34 -3.961 1 85.81 10 ASP B N 1
ATOM 1440 C CA . ASP B 1 10 ? -12.258 2.625 -4.781 1 85.81 10 ASP B CA 1
ATOM 1441 C C . ASP B 1 10 ? -11.141 3.555 -5.238 1 85.81 10 ASP B C 1
ATOM 1443 O O . ASP B 1 10 ? -10.367 3.207 -6.129 1 85.81 10 ASP B O 1
ATOM 1447 N N . SER B 1 11 ? -11.078 4.684 -4.629 1 91.19 11 SER B N 1
ATOM 1448 C CA . SER B 1 11 ? -10.016 5.621 -4.969 1 91.19 11 SER B CA 1
ATOM 1449 C C . SER B 1 11 ? -8.672 5.145 -4.434 1 91.19 11 SER B C 1
ATOM 1451 O O . SER B 1 11 ? -8.586 4.621 -3.32 1 91.19 11 SER B O 1
ATOM 1453 N N . LEU B 1 12 ? -7.656 5.289 -5.277 1 93.56 12 LEU B N 1
ATOM 1454 C CA . LEU B 1 12 ? -6.285 4.953 -4.922 1 93.56 12 LEU B CA 1
ATOM 1455 C C . LEU B 1 12 ? -5.328 6.07 -5.328 1 93.56 12 LEU B C 1
ATOM 1457 O O . LEU B 1 12 ? -4.84 6.09 -6.461 1 93.56 12 LEU B O 1
ATOM 1461 N N . ILE B 1 13 ? -5.059 6.926 -4.406 1 96.12 13 ILE B N 1
ATOM 1462 C CA . ILE B 1 13 ? -4.176 8.055 -4.684 1 96.12 13 ILE B CA 1
ATOM 1463 C C . ILE B 1 13 ? -2.719 7.609 -4.574 1 96.12 13 ILE B C 1
ATOM 1465 O O . ILE B 1 13 ? -2.318 7.012 -3.572 1 96.12 13 ILE B O 1
ATOM 1469 N N . THR B 1 14 ? -1.919 7.891 -5.594 1 95.44 14 THR B N 1
ATOM 1470 C CA . THR B 1 14 ? -0.51 7.516 -5.57 1 95.44 14 THR B CA 1
ATOM 1471 C C . THR B 1 14 ? 0.371 8.688 -5.988 1 95.44 14 THR B C 1
ATOM 1473 O O . THR B 1 14 ? 0.002 9.461 -6.875 1 95.44 14 THR B O 1
ATOM 1476 N N . SER B 1 15 ? 1.482 8.812 -5.352 1 96.81 15 SER B N 1
ATOM 1477 C CA . SER B 1 15 ? 2.488 9.805 -5.715 1 96.81 15 SER B CA 1
ATOM 1478 C C . SER B 1 15 ? 3.896 9.289 -5.441 1 96.81 15 SER B C 1
ATOM 1480 O O . SER B 1 15 ? 4.078 8.32 -4.703 1 96.81 15 SER B O 1
ATOM 1482 N N . LYS B 1 16 ? 4.859 9.852 -6.109 1 95.12 16 LYS B N 1
ATOM 1483 C CA . LYS B 1 16 ? 6.285 9.625 -5.895 1 95.12 16 LYS B CA 1
ATOM 1484 C C . LYS B 1 16 ? 7.02 10.938 -5.656 1 95.12 16 LYS B C 1
ATOM 1486 O O . LYS B 1 16 ? 6.641 11.977 -6.203 1 95.12 16 LYS B O 1
ATOM 1491 N N . THR B 1 17 ? 8.031 10.867 -4.871 1 96.81 17 THR B N 1
ATOM 1492 C CA . THR B 1 17 ? 8.82 12.062 -4.582 1 96.81 17 THR B CA 1
ATOM 1493 C C . THR B 1 17 ? 10.312 11.766 -4.699 1 96.81 17 THR B C 1
ATOM 1495 O O . THR B 1 17 ? 10.727 10.602 -4.723 1 96.81 17 THR B O 1
ATOM 1498 N N . ASP B 1 18 ? 11.047 12.867 -4.836 1 96.25 18 ASP B N 1
ATOM 1499 C CA . ASP B 1 18 ? 12.492 12.734 -4.684 1 96.25 18 ASP B CA 1
ATOM 1500 C C . ASP B 1 18 ? 12.883 12.648 -3.211 1 96.25 18 ASP B C 1
ATOM 1502 O O . ASP B 1 18 ? 12.023 12.469 -2.344 1 96.25 18 ASP B O 1
ATOM 1506 N N . LEU B 1 19 ? 14.141 12.734 -2.906 1 94.94 19 LEU B N 1
ATOM 1507 C CA . LEU B 1 19 ? 14.672 12.531 -1.565 1 94.94 19 LEU B CA 1
ATOM 1508 C C . LEU B 1 19 ? 14.289 13.68 -0.643 1 94.94 19 LEU B C 1
ATOM 1510 O O . LEU B 1 19 ? 14.359 13.547 0.582 1 94.94 19 LEU B O 1
ATOM 1514 N N . LYS B 1 20 ? 13.945 14.773 -1.251 1 94.44 20 LYS B N 1
ATOM 1515 C CA . LYS B 1 20 ? 13.562 15.945 -0.464 1 94.44 20 LYS B CA 1
ATOM 1516 C C . LYS B 1 20 ? 12.055 16.031 -0.302 1 94.44 20 LYS B C 1
ATOM 1518 O O . LYS B 1 20 ? 11.531 17.016 0.233 1 94.44 20 LYS B O 1
ATOM 1523 N N . GLY B 1 21 ? 11.312 15.125 -0.852 1 95.06 21 GLY B N 1
ATOM 1524 C CA . GLY B 1 21 ? 9.867 15.109 -0.706 1 95.06 21 GLY B CA 1
ATOM 1525 C C . GLY B 1 21 ? 9.148 15.891 -1.786 1 95.06 21 GLY B C 1
ATOM 1526 O O . GLY B 1 21 ? 7.957 16.188 -1.661 1 95.06 21 GLY B O 1
ATOM 1527 N N . LYS B 1 22 ? 9.914 16.234 -2.803 1 97.56 22 LYS B N 1
ATOM 1528 C CA . LYS B 1 22 ? 9.281 16.938 -3.92 1 97.56 22 LYS B CA 1
ATOM 1529 C C . LYS B 1 22 ? 8.609 15.953 -4.875 1 97.56 22 LYS B C 1
ATOM 1531 O O . LYS B 1 22 ? 9.203 14.945 -5.262 1 97.56 22 LYS B O 1
ATOM 1536 N N . ILE B 1 23 ? 7.441 16.281 -5.301 1 97.94 23 ILE B N 1
ATOM 1537 C CA . ILE B 1 23 ? 6.617 15.383 -6.105 1 97.94 23 ILE B CA 1
ATOM 1538 C C . ILE B 1 23 ? 7.215 15.25 -7.508 1 97.94 23 ILE B C 1
ATOM 1540 O O . ILE B 1 23 ? 7.449 16.25 -8.188 1 97.94 23 ILE B O 1
ATOM 1544 N N . VAL B 1 24 ? 7.43 14.039 -7.93 1 96.69 24 VAL B N 1
ATOM 1545 C CA . VAL B 1 24 ? 7.934 13.797 -9.273 1 96.69 24 VAL B CA 1
ATOM 1546 C C . VAL B 1 24 ? 6.879 13.062 -10.102 1 96.69 24 VAL B C 1
ATOM 1548 O O . VAL B 1 24 ? 6.988 12.977 -11.328 1 96.69 24 VAL B O 1
ATOM 1551 N N . TYR B 1 25 ? 5.934 12.547 -9.422 1 94 25 TYR B N 1
ATOM 1552 C CA . TYR B 1 25 ? 4.805 11.867 -10.062 1 94 25 TYR B CA 1
ATOM 1553 C C . TYR B 1 25 ? 3.57 11.906 -9.172 1 94 25 TYR B C 1
ATOM 1555 O O . TYR B 1 25 ? 3.676 11.797 -7.949 1 94 25 TYR B O 1
ATOM 1563 N N . ALA B 1 26 ? 2.42 12.07 -9.773 1 96.12 26 ALA B N 1
ATOM 1564 C CA . ALA B 1 26 ? 1.112 11.938 -9.133 1 96.12 26 ALA B CA 1
ATOM 1565 C C . ALA B 1 26 ? 0.075 11.398 -10.117 1 96.12 26 ALA B C 1
ATOM 1567 O O . ALA B 1 26 ? 0.049 11.797 -11.281 1 96.12 26 ALA B O 1
ATOM 1568 N N . ASN B 1 27 ? -0.777 10.523 -9.562 1 92.44 27 ASN B N 1
ATOM 1569 C CA . ASN B 1 27 ? -1.762 9.969 -10.484 1 92.44 27 ASN B CA 1
ATOM 1570 C C . ASN B 1 27 ? -2.996 10.859 -10.594 1 92.44 27 ASN B C 1
ATOM 1572 O O . ASN B 1 27 ? -3.066 11.906 -9.945 1 92.44 27 ASN B O 1
ATOM 1576 N N . ASP B 1 28 ? -3.924 10.453 -11.383 1 92.38 28 ASP B N 1
ATOM 1577 C CA . ASP B 1 28 ? -5.121 11.234 -11.648 1 92.38 28 ASP B CA 1
ATOM 1578 C C . ASP B 1 28 ? -5.941 11.445 -10.383 1 92.38 28 ASP B C 1
ATOM 1580 O O . ASP B 1 28 ? -6.508 12.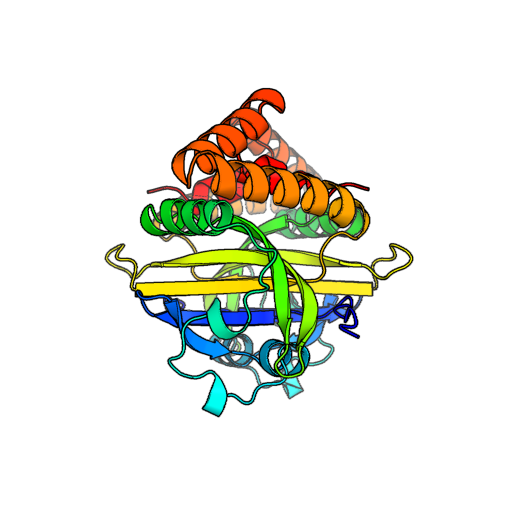516 -10.164 1 92.38 28 ASP B O 1
ATOM 1584 N N . ASP B 1 29 ? -6.043 10.445 -9.562 1 94.81 29 ASP B N 1
ATOM 1585 C CA . ASP B 1 29 ? -6.781 10.578 -8.312 1 94.81 29 ASP B CA 1
ATOM 1586 C C . ASP B 1 29 ? -6.195 11.688 -7.441 1 94.81 29 ASP B C 1
ATOM 1588 O O . ASP B 1 29 ? -6.934 12.477 -6.844 1 94.81 29 ASP B O 1
ATOM 1592 N N . PHE B 1 30 ? -4.895 11.719 -7.371 1 97.12 30 PHE B N 1
ATOM 1593 C CA . PHE B 1 30 ? -4.242 12.781 -6.617 1 97.12 30 PHE B CA 1
ATOM 1594 C C . PHE B 1 30 ? -4.688 14.148 -7.117 1 97.12 30 PHE B C 1
ATOM 1596 O O . PHE B 1 30 ? -5.129 14.984 -6.328 1 97.12 30 PHE B O 1
ATOM 1603 N N . LEU B 1 31 ? -4.582 14.297 -8.359 1 97.5 31 LEU B N 1
ATOM 1604 C CA . LEU B 1 31 ? -4.879 15.586 -8.977 1 97.5 31 LEU B CA 1
ATOM 1605 C C . LEU B 1 31 ? -6.352 15.938 -8.82 1 97.5 31 LEU B C 1
ATOM 1607 O O . LEU B 1 31 ? -6.691 17.094 -8.523 1 97.5 31 LEU B O 1
ATOM 1611 N N . LYS B 1 32 ? -7.156 14.984 -8.961 1 96.81 32 LYS B N 1
ATOM 1612 C CA . LYS B 1 32 ? -8.602 15.172 -8.844 1 96.81 32 LYS B CA 1
ATOM 1613 C C . LYS B 1 32 ? -8.984 15.625 -7.434 1 96.81 32 LYS B C 1
ATOM 1615 O O . LYS B 1 32 ? -9.664 16.641 -7.27 1 96.81 32 LYS B O 1
ATOM 1620 N N . TYR B 1 33 ? -8.555 14.953 -6.406 1 97.56 33 TYR B N 1
ATOM 1621 C CA . TYR B 1 33 ? -8.961 15.25 -5.039 1 97.56 33 TYR B CA 1
ATOM 1622 C C . TYR B 1 33 ? -8.281 16.516 -4.535 1 97.56 33 TYR B C 1
ATOM 1624 O O . TYR B 1 33 ? -8.906 17.344 -3.857 1 97.56 33 TYR B O 1
ATOM 1632 N N . ALA B 1 34 ? -7.039 16.641 -4.848 1 97.88 34 ALA B N 1
ATOM 1633 C CA . ALA B 1 34 ? -6.301 17.812 -4.391 1 97.88 34 ALA B CA 1
ATOM 1634 C C . ALA B 1 34 ? -6.73 19.062 -5.152 1 97.88 34 ALA B C 1
ATOM 1636 O O . ALA B 1 34 ? -6.605 20.188 -4.645 1 97.88 34 ALA B O 1
ATOM 1637 N N . GLY B 1 35 ? -7.191 18.891 -6.41 1 97.81 35 GLY B N 1
ATOM 1638 C CA . GLY B 1 35 ? -7.66 20 -7.223 1 97.81 35 GLY B CA 1
ATOM 1639 C C . GLY B 1 35 ? -6.543 20.703 -7.969 1 97.81 35 GLY B C 1
ATOM 1640 O O . GLY B 1 35 ? -6.645 21.906 -8.266 1 97.81 35 GLY B O 1
ATOM 1641 N N . TYR B 1 36 ? -5.453 20 -8.211 1 98 36 TYR B N 1
ATOM 1642 C CA . TYR B 1 36 ? -4.301 20.547 -8.914 1 98 36 TYR B CA 1
ATOM 1643 C C . TYR B 1 36 ? -4.098 19.859 -10.258 1 98 36 TYR B C 1
ATOM 1645 O O . TYR B 1 36 ? -4.633 18.781 -10.5 1 98 36 TYR B O 1
ATOM 1653 N N . THR B 1 37 ? -3.365 20.5 -11.086 1 97.06 37 THR B N 1
ATOM 1654 C CA . THR B 1 37 ? -2.816 19.859 -12.281 1 97.06 37 THR B CA 1
ATOM 1655 C C . THR B 1 37 ? -1.412 19.328 -12.008 1 97.06 37 THR B C 1
ATOM 1657 O O . THR B 1 37 ? -0.769 19.734 -11.031 1 97.06 37 THR B O 1
ATOM 1660 N N . MET B 1 38 ? -1.016 18.453 -12.883 1 95.06 38 MET B N 1
ATOM 1661 C CA . MET B 1 38 ? 0.342 17.938 -12.727 1 95.06 38 MET B CA 1
ATOM 1662 C C . MET B 1 38 ? 1.363 19.078 -12.773 1 95.06 38 MET B C 1
ATOM 1664 O O . MET B 1 38 ? 2.34 19.062 -12.023 1 95.06 38 MET B O 1
ATOM 1668 N N . GLY B 1 39 ? 1.183 20.016 -13.633 1 97.31 39 GLY B N 1
ATOM 1669 C CA . GLY B 1 39 ? 2.078 21.156 -13.742 1 97.31 39 GLY B CA 1
ATOM 1670 C C . GLY B 1 39 ? 2.189 21.953 -12.453 1 97.31 39 GLY B C 1
ATOM 1671 O O . GLY B 1 39 ? 3.26 22.469 -12.133 1 97.31 39 GLY B O 1
ATOM 1672 N N . GLU B 1 40 ? 1.175 22.016 -11.695 1 97.81 40 GLU B N 1
ATOM 1673 C CA . GLU B 1 40 ? 1.137 22.797 -10.469 1 97.81 40 GLU B CA 1
ATOM 1674 C C . GLU B 1 40 ? 1.823 22.062 -9.32 1 97.81 40 GLU B C 1
ATOM 1676 O O . GLU B 1 40 ? 2.324 22.688 -8.383 1 97.81 40 GLU B O 1
ATOM 1681 N N . VAL B 1 41 ? 1.837 20.688 -9.43 1 97.62 41 VAL B N 1
ATOM 1682 C CA . VAL B 1 41 ? 2.34 19.969 -8.266 1 97.62 41 VAL B CA 1
ATOM 1683 C C . VAL B 1 41 ? 3.746 19.438 -8.547 1 97.62 41 VAL B C 1
ATOM 1685 O O . VAL B 1 41 ? 4.484 19.094 -7.621 1 97.62 41 VAL B O 1
ATOM 1688 N N . LEU B 1 42 ? 4.141 19.422 -9.758 1 97.25 42 LEU B N 1
ATOM 1689 C CA . LEU B 1 42 ? 5.441 18.875 -10.117 1 97.25 42 LEU B CA 1
ATOM 1690 C C . LEU B 1 42 ? 6.566 19.641 -9.43 1 97.25 42 LEU B C 1
ATOM 1692 O O . LEU B 1 42 ? 6.586 20.875 -9.453 1 97.25 42 LEU B O 1
ATOM 1696 N N . ASN B 1 43 ? 7.445 18.938 -8.719 1 97.69 43 ASN B N 1
ATOM 1697 C CA . ASN B 1 43 ? 8.641 19.438 -8.047 1 97.69 43 ASN B CA 1
ATOM 1698 C C . ASN B 1 43 ? 8.273 20.281 -6.828 1 97.69 43 ASN B C 1
ATOM 1700 O O . ASN B 1 43 ? 9.125 20.984 -6.281 1 97.69 43 ASN B O 1
ATOM 1704 N N . LYS B 1 44 ? 7.098 20.312 -6.445 1 97.81 44 LYS B N 1
ATOM 1705 C CA . LYS B 1 44 ? 6.684 20.938 -5.191 1 97.81 44 LYS B CA 1
ATOM 1706 C C . LYS B 1 44 ? 6.676 19.922 -4.051 1 97.81 44 LYS B C 1
ATOM 1708 O O . LYS B 1 44 ? 6.488 18.734 -4.273 1 97.81 44 LYS B O 1
ATOM 1713 N N . PRO B 1 45 ? 6.918 20.484 -2.842 1 96.81 45 PRO B N 1
ATOM 1714 C CA . PRO B 1 45 ? 6.805 19.578 -1.695 1 96.81 45 PRO B CA 1
ATOM 1715 C C . PRO B 1 45 ? 5.363 19.156 -1.415 1 96.81 45 PRO B C 1
ATOM 1717 O O . PRO B 1 45 ? 4.43 19.906 -1.731 1 96.81 45 PRO B O 1
ATOM 1720 N N . HIS B 1 46 ? 5.148 18.031 -0.813 1 96.06 46 HIS B N 1
ATOM 1721 C CA . HIS B 1 46 ? 3.83 17.5 -0.49 1 96.06 46 HIS B CA 1
ATOM 1722 C C . HIS B 1 46 ? 3.082 18.422 0.46 1 96.06 46 HIS B C 1
ATOM 1724 O O . HIS B 1 46 ? 1.864 18.312 0.619 1 96.06 46 HIS B O 1
ATOM 1730 N N . ASN B 1 47 ? 3.77 19.297 1.071 1 95.81 47 ASN B N 1
ATOM 1731 C CA . ASN B 1 47 ? 3.084 20.188 2.002 1 95.81 47 ASN B CA 1
ATOM 1732 C C . ASN B 1 47 ? 2.104 21.109 1.28 1 95.81 47 ASN B C 1
ATOM 1734 O O . ASN B 1 47 ? 1.277 21.766 1.918 1 95.81 47 ASN B O 1
ATOM 1738 N N . ILE B 1 48 ? 2.119 21.125 -0.002 1 96.25 48 ILE B N 1
ATOM 1739 C CA . ILE B 1 48 ? 1.166 21.906 -0.794 1 96.25 48 ILE B CA 1
ATOM 1740 C C . ILE B 1 48 ? -0.256 21.438 -0.482 1 96.25 48 ILE B C 1
ATOM 1742 O O . ILE B 1 48 ? -1.213 22.203 -0.657 1 96.25 48 ILE B O 1
ATOM 1746 N N . VAL B 1 49 ? -0.42 20.203 -0.01 1 97.56 49 VAL B N 1
ATOM 1747 C CA . VAL B 1 49 ? -1.751 19.703 0.306 1 97.56 49 VAL B CA 1
ATOM 1748 C C . VAL B 1 49 ? -1.873 19.469 1.811 1 97.56 49 VAL B C 1
ATOM 1750 O O . VAL B 1 49 ? -2.816 18.828 2.271 1 97.56 49 VAL B O 1
ATOM 1753 N N . ARG B 1 50 ? -1.012 19.922 2.602 1 97.38 50 ARG B N 1
ATOM 1754 C CA . ARG B 1 50 ? -1.065 19.672 4.039 1 97.38 50 ARG B CA 1
ATOM 1755 C C . ARG B 1 50 ? -2.076 20.609 4.711 1 97.38 50 ARG B C 1
ATOM 1757 O O . ARG B 1 50 ? -2.039 21.812 4.516 1 97.38 50 ARG B O 1
ATOM 1764 N N . HIS B 1 51 ? -2.924 19.984 5.441 1 98 51 HIS B N 1
ATOM 1765 C CA . HIS B 1 51 ? -3.893 20.766 6.203 1 98 51 HIS B CA 1
ATOM 1766 C C . HIS B 1 51 ? -3.26 21.359 7.457 1 98 51 HIS B C 1
ATOM 1768 O O . HIS B 1 51 ? -2.406 20.719 8.086 1 98 51 HIS B O 1
ATOM 1774 N N . GLU B 1 52 ? -3.717 22.469 7.914 1 96.12 52 GLU B N 1
ATOM 1775 C CA . GLU B 1 52 ? -3.156 23.188 9.055 1 96.12 52 GLU B CA 1
ATOM 1776 C C . GLU B 1 52 ? -3.373 22.406 10.352 1 96.12 52 GLU B C 1
ATOM 1778 O O . GLU B 1 52 ? -2.639 22.609 11.328 1 96.12 52 GLU B O 1
ATOM 1783 N N . GLU B 1 53 ? -4.246 21.516 10.375 1 97.38 53 GLU B N 1
ATOM 1784 C CA . GLU B 1 53 ? -4.578 20.781 11.586 1 97.38 53 GLU B CA 1
ATOM 1785 C C . GLU B 1 53 ? -3.695 19.547 11.742 1 97.38 53 GLU B C 1
ATOM 1787 O O . GLU B 1 53 ? -3.809 18.812 12.727 1 97.38 53 GLU B O 1
ATOM 1792 N N . MET B 1 54 ? -2.854 19.344 10.789 1 98.19 54 MET B N 1
ATOM 1793 C CA . MET B 1 54 ? -1.926 18.234 10.914 1 98.19 54 MET B CA 1
ATOM 1794 C C . MET B 1 54 ? -0.762 18.578 11.836 1 98.19 54 MET B C 1
ATOM 1796 O O . MET B 1 54 ? -0.063 19.578 11.609 1 98.19 54 MET B O 1
ATOM 1800 N N . PRO B 1 55 ? -0.5 17.75 12.844 1 98.31 55 PRO B N 1
ATOM 1801 C CA . PRO B 1 55 ? 0.649 18 13.711 1 98.31 55 PRO B CA 1
ATOM 1802 C C . PRO B 1 55 ? 1.984 17.719 13.023 1 98.31 55 PRO B C 1
ATOM 1804 O O . PRO B 1 55 ? 2.123 16.719 12.328 1 98.31 55 PRO B O 1
ATOM 1807 N N . LYS B 1 56 ? 2.961 18.578 13.32 1 97.31 56 LYS B N 1
ATOM 1808 C CA . LYS B 1 56 ? 4.32 18.375 12.82 1 97.31 56 LYS B CA 1
ATOM 1809 C C . LYS B 1 56 ? 4.906 17.062 13.344 1 97.31 56 LYS B C 1
ATOM 1811 O O . LYS B 1 56 ? 5.711 16.422 12.664 1 97.31 56 LYS B O 1
ATOM 1816 N N . THR B 1 57 ? 4.48 16.688 14.484 1 97.06 57 THR B N 1
ATOM 1817 C CA . THR B 1 57 ? 4.945 15.469 15.141 1 97.06 57 THR B CA 1
ATOM 1818 C C . THR B 1 57 ? 4.734 14.25 14.242 1 97.06 57 THR B C 1
ATOM 1820 O O . THR B 1 57 ? 5.613 13.398 14.133 1 97.06 57 THR B O 1
ATOM 1823 N N . VAL B 1 58 ? 3.625 14.195 13.594 1 96.44 58 VAL B N 1
ATOM 1824 C CA . VAL B 1 58 ? 3.291 13.062 12.734 1 96.44 58 VAL B CA 1
ATOM 1825 C C . VAL B 1 58 ? 4.273 12.984 11.57 1 96.44 58 VAL B C 1
ATOM 1827 O O . VAL B 1 58 ? 4.77 11.906 11.234 1 96.44 58 VAL B O 1
ATOM 1830 N N . PHE B 1 59 ? 4.578 14.094 11.031 1 95.31 59 PHE B N 1
ATOM 1831 C CA . PHE B 1 59 ? 5.492 14.125 9.891 1 95.31 59 PHE B CA 1
ATOM 1832 C C . PHE B 1 59 ? 6.922 13.844 10.336 1 95.31 59 PHE B C 1
ATOM 1834 O O . PHE B 1 59 ? 7.703 13.242 9.594 1 95.31 59 PHE B O 1
ATOM 1841 N N . LYS B 1 60 ? 7.25 14.273 11.477 1 93.44 60 LYS B N 1
ATOM 1842 C CA . LYS B 1 60 ? 8.555 13.906 12.016 1 93.44 60 LYS B CA 1
ATOM 1843 C C . LYS B 1 60 ? 8.688 12.391 12.133 1 93.44 60 LYS B C 1
ATOM 1845 O O . LYS B 1 60 ? 9.727 11.82 11.773 1 93.44 60 LYS B O 1
ATOM 1850 N N . TYR B 1 61 ? 7.633 11.734 12.648 1 90.12 61 TYR B N 1
ATOM 1851 C CA . TYR B 1 61 ? 7.609 10.281 12.734 1 90.12 61 TYR B CA 1
ATOM 1852 C C . TYR B 1 61 ? 7.738 9.648 11.352 1 90.12 61 TYR B C 1
ATOM 1854 O O . TYR B 1 61 ? 8.508 8.711 11.156 1 90.12 61 TYR B O 1
ATOM 1862 N N . LEU B 1 62 ? 6.988 10.203 10.477 1 91.12 62 LEU B N 1
ATOM 1863 C CA . LEU B 1 62 ? 7.031 9.695 9.109 1 91.12 62 LEU B CA 1
ATOM 1864 C C . LEU B 1 62 ? 8.445 9.773 8.547 1 91.12 62 LEU B C 1
ATOM 1866 O O . LEU B 1 62 ? 8.969 8.781 8.031 1 91.12 62 LEU B O 1
ATOM 1870 N N . TRP B 1 63 ? 9.102 10.836 8.75 1 92.12 63 TRP B N 1
ATOM 1871 C CA . TRP B 1 63 ? 10.438 11.055 8.203 1 92.12 63 TRP B CA 1
ATOM 1872 C C . TRP B 1 63 ? 11.461 10.164 8.891 1 92.12 63 TRP B C 1
ATOM 1874 O O . TRP B 1 63 ? 12.336 9.586 8.234 1 92.12 63 TRP B O 1
ATOM 1884 N N . ASP B 1 64 ? 11.352 10.07 10.18 1 90.69 64 ASP B N 1
ATOM 1885 C CA . ASP B 1 64 ? 12.273 9.227 10.93 1 90.69 64 ASP B CA 1
ATOM 1886 C C . ASP B 1 64 ? 12.195 7.773 10.477 1 90.69 64 ASP B C 1
ATOM 1888 O O . ASP B 1 64 ? 13.227 7.121 10.289 1 90.69 64 ASP B O 1
ATOM 1892 N N . TYR B 1 65 ? 11.016 7.312 10.258 1 89.19 65 TYR B N 1
ATOM 1893 C CA . TYR B 1 65 ? 10.812 5.945 9.797 1 89.19 65 TYR B CA 1
ATOM 1894 C C . TYR B 1 65 ? 11.367 5.758 8.391 1 89.19 65 TYR B C 1
ATOM 1896 O O . TYR B 1 65 ? 12.102 4.797 8.125 1 89.19 65 TYR B O 1
ATOM 1904 N N . MET B 1 66 ? 11.109 6.648 7.52 1 90.94 66 MET B N 1
ATOM 1905 C CA . MET B 1 66 ? 11.492 6.516 6.121 1 90.94 66 MET B CA 1
ATOM 1906 C C . MET B 1 66 ? 13.008 6.57 5.969 1 90.94 66 MET B C 1
ATOM 1908 O O . MET B 1 66 ? 13.578 5.867 5.133 1 90.94 66 MET B O 1
ATOM 1912 N N . LYS B 1 67 ? 13.633 7.375 6.758 1 89.62 67 LYS B N 1
ATOM 1913 C CA . LYS B 1 67 ? 15.086 7.508 6.691 1 89.62 67 LYS B CA 1
ATOM 1914 C C . LYS B 1 67 ? 15.773 6.219 7.129 1 89.62 67 LYS B C 1
ATOM 1916 O O . LYS B 1 67 ? 16.906 5.949 6.738 1 89.62 67 LYS B O 1
ATOM 1921 N N . GLU B 1 68 ? 15.055 5.438 7.883 1 88.69 68 GLU B N 1
ATOM 1922 C CA . GLU B 1 68 ? 15.586 4.148 8.312 1 88.69 68 GLU B CA 1
ATOM 1923 C C . GLU B 1 68 ? 15.234 3.049 7.312 1 88.69 68 GLU B C 1
ATOM 1925 O O . GLU B 1 68 ? 15.492 1.869 7.562 1 88.69 68 GLU B O 1
ATOM 1930 N N . GLY B 1 69 ? 14.602 3.451 6.227 1 86.62 69 GLY B N 1
ATOM 1931 C CA . GLY B 1 69 ? 14.242 2.488 5.195 1 86.62 69 GLY B CA 1
ATOM 1932 C C . GLY B 1 69 ? 12.961 1.743 5.496 1 86.62 69 GLY B C 1
ATOM 1933 O O . GLY B 1 69 ? 12.641 0.756 4.828 1 86.62 69 GLY B O 1
ATOM 1934 N N . LYS B 1 70 ? 12.227 2.229 6.477 1 87 70 LYS B N 1
ATOM 1935 C CA . LYS B 1 70 ? 11 1.559 6.898 1 87 70 LYS B CA 1
ATOM 1936 C C . LYS B 1 70 ? 9.766 2.254 6.328 1 87 70 LYS B C 1
ATOM 1938 O O . LYS B 1 70 ? 9.789 3.461 6.074 1 87 70 LYS B O 1
ATOM 1943 N N . GLU B 1 71 ? 8.758 1.464 6.09 1 89.62 71 GLU B N 1
ATOM 1944 C CA . GLU B 1 71 ? 7.492 2.059 5.668 1 89.62 71 GLU B CA 1
ATOM 1945 C C . GLU B 1 71 ? 6.645 2.461 6.875 1 89.62 71 GLU B C 1
ATOM 1947 O O . GLU B 1 71 ? 6.805 1.909 7.965 1 89.62 71 GLU B O 1
ATOM 1952 N N . ILE B 1 72 ? 5.77 3.334 6.621 1 92.06 72 ILE B N 1
ATOM 1953 C CA . ILE B 1 72 ? 4.957 3.84 7.723 1 92.06 72 ILE B CA 1
ATOM 1954 C C . ILE B 1 72 ? 3.539 4.121 7.227 1 92.06 72 ILE B C 1
ATOM 1956 O O . ILE B 1 72 ? 3.336 4.438 6.051 1 92.06 72 ILE B O 1
ATOM 1960 N N . PHE B 1 73 ? 2.58 3.977 8.125 1 93.12 73 PHE B N 1
ATOM 1961 C CA . PHE B 1 73 ? 1.182 4.309 7.879 1 93.12 73 PHE B CA 1
ATOM 1962 C C . PHE B 1 73 ? 0.779 5.559 8.648 1 93.12 73 PHE B C 1
ATOM 1964 O O . PHE B 1 73 ? 1.35 5.855 9.703 1 93.12 73 PHE B O 1
ATOM 1971 N N . ALA B 1 74 ? -0.206 6.258 8.133 1 97 74 ALA B N 1
ATOM 1972 C CA . ALA B 1 74 ? -0.728 7.422 8.844 1 97 74 ALA B CA 1
ATOM 1973 C C . ALA B 1 74 ? -2.098 7.828 8.305 1 97 74 ALA B C 1
ATOM 1975 O O . ALA B 1 74 ? -2.377 7.652 7.117 1 97 74 ALA B O 1
ATOM 1976 N N . TYR B 1 75 ? -2.947 8.273 9.18 1 97.81 75 TYR B N 1
ATOM 1977 C CA . TYR B 1 75 ? -4.082 9.078 8.75 1 97.81 75 TYR B CA 1
ATOM 1978 C C . TYR B 1 75 ? -3.652 10.516 8.469 1 97.81 75 TYR B C 1
ATOM 1980 O O . TYR B 1 75 ? -2.992 11.148 9.305 1 97.81 75 TYR B O 1
ATOM 1988 N N . VAL B 1 76 ? -4.035 11.055 7.359 1 98.5 76 VAL B N 1
ATOM 1989 C CA . VAL B 1 76 ? -3.578 12.391 7 1 98.5 76 VAL B CA 1
ATOM 1990 C C . VAL B 1 76 ? -4.762 13.234 6.527 1 98.5 76 VAL B C 1
ATOM 1992 O O . VAL B 1 76 ? -5.523 12.812 5.652 1 98.5 76 VAL B O 1
ATOM 1995 N N . LYS B 1 77 ? -4.938 14.359 7.156 1 98.44 77 LYS B N 1
ATOM 1996 C CA . LYS B 1 77 ? -5.863 15.375 6.676 1 98.44 77 LYS B CA 1
ATOM 1997 C C . LYS B 1 77 ? -5.195 16.297 5.652 1 98.44 77 LYS B C 1
ATOM 1999 O O . LYS B 1 77 ? -4.156 16.891 5.934 1 98.44 77 LYS B O 1
ATOM 2004 N N . ASN B 1 78 ? -5.789 16.375 4.453 1 98.44 78 ASN B N 1
ATOM 2005 C CA . ASN B 1 78 ? -5.223 17.203 3.387 1 98.44 78 ASN B CA 1
ATOM 2006 C C . ASN B 1 78 ? -6.125 18.391 3.059 1 98.44 78 ASN B C 1
ATOM 2008 O O . ASN B 1 78 ? -7.34 18.312 3.258 1 98.44 78 ASN B O 1
ATOM 2012 N N . LYS B 1 79 ? -5.488 19.391 2.59 1 98.19 79 LYS B N 1
ATOM 2013 C CA . LYS B 1 79 ? -6.199 20.562 2.088 1 98.19 79 LYS B CA 1
ATOM 2014 C C . LYS B 1 79 ? -6.215 20.578 0.562 1 98.19 79 LYS B C 1
ATOM 2016 O O . LYS B 1 79 ? -5.219 20.234 -0.078 1 98.19 79 LYS B O 1
ATOM 2021 N N . THR B 1 80 ? -7.355 21 -0.019 1 97.94 80 THR B N 1
ATOM 2022 C CA . THR B 1 80 ? -7.438 21.156 -1.468 1 97.94 80 THR B CA 1
ATOM 2023 C C . THR B 1 80 ? -7.043 22.562 -1.896 1 97.94 80 THR B C 1
ATOM 2025 O O . THR B 1 80 ? -6.926 23.453 -1.062 1 97.94 80 THR B O 1
ATOM 2028 N N . LYS B 1 81 ? -6.875 22.75 -3.168 1 97 81 LYS B N 1
ATOM 2029 C CA . LYS B 1 81 ? -6.535 24.062 -3.727 1 97 81 LYS B CA 1
ATOM 2030 C C . LYS B 1 81 ? -7.59 25.094 -3.361 1 97 81 LYS B C 1
ATOM 2032 O O . LYS B 1 81 ? -7.266 26.281 -3.168 1 97 81 LYS B O 1
ATOM 2037 N N . ASP B 1 82 ? -8.82 24.734 -3.236 1 95.88 82 ASP B N 1
ATOM 2038 C CA . ASP B 1 82 ? -9.922 25.656 -2.969 1 95.88 82 ASP B CA 1
ATOM 2039 C C . ASP B 1 82 ? -10.266 25.688 -1.482 1 95.88 82 ASP B C 1
ATOM 2041 O O . ASP B 1 82 ? -11.398 26.016 -1.108 1 95.88 82 ASP B O 1
ATOM 2045 N N . ASN B 1 83 ? -9.43 25.188 -0.653 1 95.25 83 ASN B N 1
ATOM 2046 C CA . ASN B 1 83 ? -9.508 25.281 0.801 1 95.25 83 ASN B CA 1
ATOM 2047 C C . ASN B 1 83 ? -10.547 24.328 1.374 1 95.25 83 ASN B C 1
ATOM 2049 O O . ASN B 1 83 ? -11.023 24.531 2.494 1 95.25 83 ASN B O 1
ATOM 2053 N N . ASN B 1 84 ? -11 23.375 0.617 1 98 84 ASN B N 1
ATOM 2054 C CA . ASN B 1 84 ? -11.68 22.203 1.173 1 98 84 ASN B CA 1
ATOM 2055 C C . ASN B 1 84 ? -10.695 21.219 1.769 1 98 84 ASN B C 1
ATOM 2057 O O . ASN B 1 84 ? -9.508 21.516 1.911 1 98 84 ASN B O 1
ATOM 2061 N N . TYR B 1 85 ? -11.258 20.094 2.322 1 98.38 85 TYR B N 1
ATOM 2062 C CA . TYR B 1 85 ? -10.312 19.125 2.881 1 98.38 85 TYR B CA 1
ATOM 2063 C C . TYR B 1 85 ? -10.812 17.703 2.703 1 98.38 85 TYR B C 1
ATOM 2065 O O . TYR B 1 85 ? -11.992 17.484 2.439 1 98.38 85 TYR B O 1
ATOM 2073 N N . TYR B 1 86 ? -9.906 16.734 2.789 1 98.31 86 TYR B N 1
ATOM 2074 C CA . TYR B 1 86 ? -10.211 15.312 2.73 1 98.31 86 TYR B CA 1
ATOM 2075 C C . TYR B 1 86 ? -9.227 14.516 3.576 1 98.31 86 TYR B C 1
ATOM 2077 O O . TYR B 1 86 ? -8.07 14.906 3.734 1 98.31 86 TYR B O 1
ATOM 2085 N N . TRP B 1 87 ? -9.68 13.375 4.137 1 98.12 87 TRP B N 1
ATOM 2086 C CA . TRP B 1 87 ? -8.859 12.438 4.902 1 98.12 87 TRP B CA 1
ATOM 2087 C C . TRP B 1 87 ? -8.414 11.266 4.035 1 98.12 87 TRP B C 1
ATOM 2089 O O . TRP B 1 87 ? -9.172 10.797 3.182 1 98.12 87 TRP B O 1
ATOM 2099 N N . VAL B 1 88 ? -7.188 10.828 4.297 1 97.94 88 VAL B N 1
ATOM 2100 C CA . VAL B 1 88 ? -6.715 9.609 3.65 1 97.94 88 VAL B CA 1
ATOM 2101 C C . VAL B 1 88 ? -6.027 8.711 4.676 1 97.94 88 VAL B C 1
ATOM 2103 O O . VAL B 1 88 ? -5.574 9.188 5.719 1 97.94 88 VAL B O 1
ATOM 2106 N N . PHE B 1 89 ? -6.09 7.414 4.414 1 96.19 89 PHE B N 1
ATOM 2107 C CA . PHE B 1 89 ? -5.176 6.449 5.016 1 96.19 89 PHE B CA 1
ATOM 2108 C C . PHE B 1 89 ? -3.971 6.211 4.113 1 96.19 89 PHE B C 1
ATOM 2110 O O . PHE B 1 89 ? -4.098 5.609 3.045 1 96.19 89 PHE B O 1
ATOM 2117 N N . ALA B 1 90 ? -2.785 6.66 4.562 1 96.94 90 ALA B N 1
ATOM 2118 C CA . ALA B 1 90 ? -1.595 6.691 3.715 1 96.94 90 ALA B CA 1
ATOM 2119 C C . ALA B 1 90 ? -0.602 5.609 4.125 1 96.94 90 ALA B C 1
ATOM 2121 O O . ALA B 1 90 ? -0.409 5.352 5.312 1 96.94 90 ALA B O 1
ATOM 2122 N N . ASN B 1 91 ? -0.057 4.969 3.215 1 93.19 91 ASN B N 1
ATOM 2123 C CA . ASN B 1 91 ? 1.158 4.172 3.332 1 93.19 91 ASN B CA 1
ATOM 2124 C C . ASN B 1 91 ? 2.322 4.805 2.578 1 93.19 91 ASN B C 1
ATOM 2126 O O . ASN B 1 91 ? 2.256 4.988 1.361 1 93.19 91 ASN B O 1
ATOM 2130 N N . VAL B 1 92 ? 3.334 5.16 3.279 1 95.06 92 VAL B N 1
ATOM 2131 C CA . VAL B 1 92 ? 4.5 5.785 2.666 1 95.06 92 VAL B CA 1
ATOM 2132 C C . VAL B 1 92 ? 5.695 4.84 2.746 1 95.06 92 VAL B C 1
ATOM 2134 O O . VAL B 1 92 ? 6.004 4.305 3.814 1 95.06 92 VAL B O 1
ATOM 2137 N N . THR B 1 93 ? 6.371 4.715 1.656 1 92.5 93 THR B N 1
ATOM 2138 C CA . THR B 1 93 ? 7.43 3.719 1.554 1 92.5 93 THR B CA 1
ATOM 2139 C C . THR B 1 93 ? 8.664 4.305 0.866 1 92.5 93 THR B C 1
ATOM 2141 O O . THR B 1 93 ? 8.547 4.977 -0.161 1 92.5 93 THR B O 1
ATOM 2144 N N . PRO B 1 94 ? 9.875 4.086 1.432 1 92.5 94 PRO B N 1
ATOM 2145 C CA . PRO B 1 94 ? 11.086 4.465 0.7 1 92.5 94 PRO B CA 1
ATOM 2146 C C . PRO B 1 94 ? 11.336 3.586 -0.522 1 92.5 94 PRO B C 1
ATOM 2148 O O . PRO B 1 94 ? 11.078 2.381 -0.483 1 92.5 94 PRO B O 1
ATOM 2151 N N . SER B 1 95 ? 11.711 4.227 -1.559 1 90.44 95 SER B N 1
ATOM 2152 C CA . SER B 1 95 ? 12.211 3.508 -2.725 1 90.44 95 SER B CA 1
ATOM 2153 C C . SER B 1 95 ? 13.703 3.236 -2.604 1 90.44 95 SER B C 1
ATOM 2155 O O . SER B 1 95 ? 14.5 4.164 -2.443 1 90.44 95 SER B O 1
ATOM 2157 N N . ILE B 1 96 ? 14.07 1.973 -2.65 1 85.5 96 ILE B N 1
ATOM 2158 C CA . ILE B 1 96 ? 15.461 1.575 -2.445 1 85.5 96 ILE B CA 1
ATOM 2159 C C . ILE B 1 96 ? 16.031 0.991 -3.738 1 85.5 96 ILE B C 1
ATOM 2161 O O . ILE B 1 96 ? 15.359 0.201 -4.414 1 85.5 96 ILE B O 1
ATOM 2165 N N . ASP B 1 97 ? 17.25 1.374 -4.008 1 85.25 97 ASP B N 1
ATOM 2166 C CA . ASP B 1 97 ? 17.875 0.856 -5.227 1 85.25 97 ASP B CA 1
ATOM 2167 C C . ASP B 1 97 ? 18.609 -0.448 -4.949 1 85.25 97 ASP B C 1
ATOM 2169 O O . ASP B 1 97 ? 18.531 -0.994 -3.848 1 85.25 97 ASP B O 1
ATOM 2173 N N . VAL B 1 98 ? 19.203 -0.987 -5.953 1 76.38 98 VAL B N 1
ATOM 2174 C CA . VAL B 1 98 ? 19.844 -2.295 -5.898 1 76.38 98 VAL B CA 1
ATOM 2175 C C . VAL B 1 98 ? 21.016 -2.252 -4.918 1 76.38 98 VAL B C 1
ATOM 2177 O O . VAL B 1 98 ? 21.453 -3.293 -4.422 1 76.38 98 VAL B O 1
ATOM 2180 N N . ASN B 1 99 ? 21.562 -0.976 -4.613 1 84.81 99 ASN B N 1
ATOM 2181 C CA . ASN B 1 99 ? 22.688 -0.809 -3.686 1 84.81 99 ASN B CA 1
ATOM 2182 C C . ASN B 1 99 ? 22.188 -0.468 -2.279 1 84.81 99 ASN B C 1
ATOM 2184 O O . ASN B 1 99 ? 22.969 -0.011 -1.441 1 84.81 99 ASN B O 1
ATOM 2188 N N . ASN B 1 100 ? 20.859 -0.511 -2.061 1 82.75 100 ASN B N 1
ATOM 2189 C CA . ASN B 1 100 ? 20.219 -0.299 -0.765 1 82.75 100 ASN B CA 1
ATOM 2190 C C . ASN B 1 100 ? 20.219 1.177 -0.376 1 82.75 100 ASN B C 1
ATOM 2192 O O . ASN B 1 100 ? 20.188 1.511 0.809 1 82.75 100 ASN B O 1
ATOM 2196 N N . ASN B 1 101 ? 20.375 1.983 -1.388 1 90.56 101 ASN B N 1
ATOM 2197 C CA . ASN B 1 101 ? 20.219 3.412 -1.136 1 90.56 101 ASN B CA 1
ATOM 2198 C C . ASN B 1 101 ? 18.781 3.869 -1.34 1 90.56 101 ASN B C 1
ATOM 2200 O O . ASN B 1 101 ? 18.109 3.416 -2.268 1 90.56 101 ASN B O 1
ATOM 2204 N N . ILE B 1 102 ? 18.375 4.723 -0.467 1 93.44 102 ILE B N 1
ATOM 2205 C CA . ILE B 1 102 ? 17.078 5.363 -0.673 1 93.44 102 ILE B CA 1
ATOM 2206 C C . ILE B 1 102 ? 17.188 6.371 -1.816 1 93.44 102 ILE B C 1
ATOM 2208 O O . ILE B 1 102 ? 18.062 7.238 -1.813 1 93.44 102 ILE B O 1
ATOM 2212 N N . ILE B 1 103 ? 16.281 6.316 -2.803 1 93.75 103 ILE B N 1
ATOM 2213 C CA . ILE B 1 103 ? 16.375 7.176 -3.977 1 93.75 103 ILE B CA 1
ATOM 2214 C C . ILE B 1 103 ? 15.109 8.031 -4.086 1 93.75 103 ILE B C 1
ATOM 2216 O O . ILE B 1 103 ? 14.992 8.859 -5 1 93.75 103 ILE B O 1
ATOM 2220 N N . GLY B 1 104 ? 14.195 7.848 -3.244 1 95 104 GLY B N 1
ATOM 2221 C CA . GLY B 1 104 ? 12.93 8.562 -3.189 1 95 104 GLY B CA 1
ATOM 2222 C C . GLY B 1 104 ? 11.898 7.883 -2.303 1 95 104 GLY B C 1
ATOM 2223 O O . GLY B 1 104 ? 12.234 6.992 -1.52 1 95 104 GLY B O 1
ATOM 2224 N N . TYR B 1 105 ? 10.703 8.367 -2.418 1 95.56 105 TYR B N 1
ATOM 2225 C CA . TYR B 1 105 ? 9.602 7.824 -1.634 1 95.56 105 TYR B CA 1
ATOM 2226 C C . TYR B 1 105 ? 8.336 7.711 -2.477 1 95.56 105 TYR B C 1
ATOM 2228 O O . TYR B 1 105 ? 8.195 8.406 -3.484 1 95.56 105 TYR B O 1
ATOM 2236 N N . TYR B 1 106 ? 7.539 6.852 -2.141 1 94.12 106 TYR B N 1
ATOM 2237 C CA . TYR B 1 106 ? 6.211 6.828 -2.742 1 94.12 106 TYR B CA 1
ATOM 2238 C C . TYR B 1 106 ? 5.133 6.637 -1.679 1 94.12 106 TYR B C 1
ATOM 2240 O O .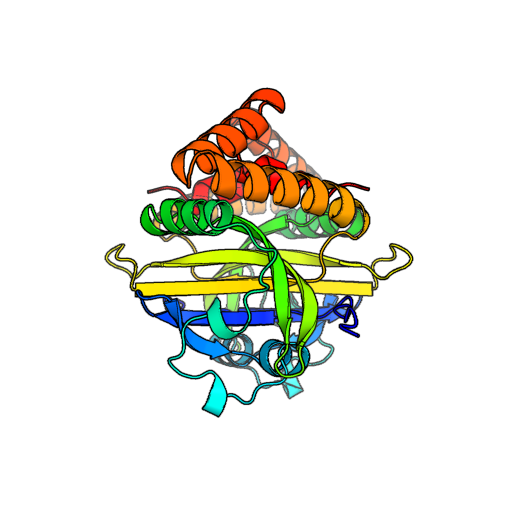 TYR B 1 106 ? 5.414 6.133 -0.588 1 94.12 106 TYR B O 1
ATOM 2248 N N . SER B 1 107 ? 3.996 7.121 -2 1 96.12 107 SER B N 1
ATOM 2249 C CA . SER B 1 107 ? 2.857 7.043 -1.093 1 96.12 107 SER B CA 1
ATOM 2250 C C . SER B 1 107 ? 1.619 6.508 -1.804 1 96.12 107 SER B C 1
ATOM 2252 O O . SER B 1 107 ? 1.368 6.844 -2.963 1 96.12 107 SER B O 1
ATOM 2254 N N . VAL B 1 108 ? 0.956 5.664 -1.159 1 93.94 108 VAL B N 1
ATOM 2255 C CA . VAL B 1 108 ? -0.345 5.148 -1.577 1 93.94 108 VAL B CA 1
ATOM 2256 C C . VAL B 1 108 ? -1.402 5.512 -0.536 1 93.94 108 VAL B C 1
ATOM 2258 O O . VAL B 1 108 ? -1.237 5.223 0.651 1 93.94 108 VAL B O 1
ATOM 2261 N N . ARG B 1 109 ? -2.432 6.176 -0.993 1 96.69 109 ARG B N 1
ATOM 2262 C CA . ARG B 1 109 ? -3.461 6.652 -0.074 1 96.69 109 ARG B CA 1
ATOM 2263 C C . ARG B 1 109 ? -4.84 6.156 -0.495 1 96.69 109 ARG B C 1
ATOM 2265 O O . ARG B 1 109 ? -5.156 6.121 -1.687 1 96.69 109 ARG B O 1
ATOM 2272 N N . ARG B 1 110 ? -5.625 5.785 0.495 1 93.44 110 ARG B N 1
ATOM 2273 C CA . ARG B 1 110 ? -6.973 5.273 0.264 1 93.44 110 ARG B CA 1
ATOM 2274 C C . ARG B 1 110 ? -7.953 5.824 1.294 1 93.44 110 ARG B C 1
ATOM 2276 O O . ARG B 1 110 ? -7.578 6.641 2.141 1 93.44 110 ARG B O 1
ATOM 2283 N N . MET B 1 111 ? -9.188 5.441 1.088 1 93.56 111 MET B N 1
ATOM 2284 C CA . MET B 1 111 ? -10.234 5.895 2.004 1 93.56 111 MET B CA 1
ATOM 2285 C C . MET B 1 111 ? -9.938 5.445 3.432 1 93.56 111 MET B C 1
ATOM 2287 O O . MET B 1 111 ? -9.633 4.273 3.67 1 93.56 111 MET B O 1
ATOM 2291 N N . PRO B 1 112 ? -9.898 6.367 4.359 1 94.56 112 PRO B N 1
ATOM 2292 C CA . PRO B 1 112 ? -9.719 5.973 5.758 1 94.56 112 PRO B CA 1
ATOM 2293 C C . PRO B 1 112 ? -10.969 5.324 6.352 1 94.56 112 PRO B C 1
ATOM 2295 O O . PRO B 1 112 ? -12.07 5.504 5.824 1 94.56 112 PRO B O 1
ATOM 2298 N N . ASN B 1 113 ? -10.742 4.539 7.352 1 90.81 113 ASN B N 1
ATOM 2299 C CA . ASN B 1 113 ? -11.875 4.059 8.141 1 90.81 113 ASN B CA 1
ATOM 2300 C C . ASN B 1 113 ? -12.586 5.207 8.852 1 90.81 113 ASN B C 1
ATOM 2302 O O . ASN B 1 113 ? -12 5.875 9.703 1 90.81 113 ASN B O 1
ATOM 2306 N N . LYS B 1 114 ? -13.828 5.387 8.539 1 90.38 114 LYS B N 1
ATOM 2307 C CA . LYS B 1 114 ? -14.594 6.516 9.062 1 90.38 114 LYS B CA 1
ATOM 2308 C C . LYS B 1 114 ? -14.688 6.465 10.586 1 90.38 114 LYS B C 1
ATOM 2310 O O . LYS B 1 114 ? -14.672 7.504 11.242 1 90.38 114 LYS B O 1
ATOM 2315 N N . SER B 1 115 ? -14.711 5.312 11.125 1 91 115 SER B N 1
ATOM 2316 C CA . SER B 1 115 ? -14.891 5.156 12.562 1 91 115 SER B CA 1
ATOM 2317 C C . SER B 1 115 ? -13.633 5.559 13.32 1 91 115 SER B C 1
ATOM 2319 O O . SER B 1 115 ? -13.68 5.805 14.531 1 91 115 SER B O 1
ATOM 2321 N N . ALA B 1 116 ? -12.539 5.609 12.594 1 94.5 116 ALA B N 1
ATOM 2322 C CA . ALA B 1 116 ? -11.273 5.934 13.242 1 94.5 116 ALA B CA 1
ATOM 2323 C C . ALA B 1 116 ? -11.031 7.441 13.25 1 94.5 116 ALA B C 1
ATOM 2325 O O . ALA B 1 116 ? -10.172 7.934 13.977 1 94.5 116 ALA B O 1
ATOM 2326 N N . ILE B 1 117 ? -11.766 8.18 12.461 1 95.94 117 ILE B N 1
ATOM 2327 C CA . ILE B 1 117 ? -11.461 9.578 12.195 1 95.94 117 ILE B CA 1
ATOM 2328 C C . ILE B 1 117 ? -11.609 10.383 13.484 1 95.94 117 ILE B C 1
ATOM 2330 O O . ILE B 1 117 ? -10.758 11.219 13.805 1 95.94 117 ILE B O 1
ATOM 2334 N N . SER B 1 118 ? -12.625 10.117 14.242 1 95.56 118 SER B N 1
ATOM 2335 C CA . SER B 1 118 ? -12.828 10.875 15.469 1 95.56 118 SER B CA 1
ATOM 2336 C C . SER B 1 118 ? -11.68 10.664 16.453 1 95.56 118 SER B C 1
ATOM 2338 O O . SER B 1 118 ? -11.219 11.609 17.078 1 95.56 118 SER B O 1
ATOM 2340 N N . THR B 1 119 ? -11.242 9.422 16.562 1 95.06 119 THR B N 1
ATOM 2341 C CA . THR B 1 119 ? -10.125 9.094 17.438 1 95.06 119 THR B CA 1
ATOM 2342 C C . THR B 1 119 ? -8.852 9.797 16.984 1 95.06 119 THR B C 1
ATOM 2344 O O . THR B 1 119 ? -8.125 10.375 17.797 1 95.06 119 THR B O 1
ATOM 2347 N N . ILE B 1 120 ? -8.672 9.797 15.758 1 97.06 120 ILE B N 1
ATOM 2348 C CA . ILE B 1 120 ? -7.473 10.383 15.172 1 97.06 120 ILE B CA 1
ATOM 2349 C C . ILE B 1 120 ? -7.512 11.906 15.336 1 97.06 120 ILE B C 1
ATOM 2351 O O . ILE B 1 120 ? -6.504 12.523 15.672 1 97.06 120 ILE B O 1
ATOM 2355 N N . GLU B 1 121 ? -8.625 12.469 15.094 1 97.62 121 GLU B N 1
ATOM 2356 C CA . GLU B 1 121 ? -8.766 13.914 15.273 1 97.62 121 GLU B CA 1
ATOM 2357 C C . GLU B 1 121 ? -8.453 14.32 16.703 1 97.62 121 GLU B C 1
ATOM 2359 O O . GLU B 1 121 ? -7.801 15.344 16.938 1 97.62 121 GLU B O 1
ATOM 2364 N N . SER B 1 122 ? -8.945 13.531 17.609 1 97.06 122 SER B N 1
ATOM 2365 C CA . SER B 1 122 ? -8.672 13.82 19.016 1 97.06 122 SER B CA 1
ATOM 2366 C C . SER B 1 122 ? -7.176 13.727 19.312 1 97.06 122 SER B C 1
ATOM 2368 O O . SER B 1 122 ? -6.613 14.609 19.969 1 97.06 122 SER B O 1
ATOM 2370 N N . LEU B 1 123 ? -6.609 12.688 18.875 1 96.38 123 LEU B N 1
ATOM 2371 C CA . LEU B 1 123 ? -5.176 12.508 19.062 1 96.38 123 LEU B CA 1
ATOM 2372 C C . LEU B 1 123 ? -4.395 13.664 18.453 1 96.38 123 LEU B C 1
ATOM 2374 O O . LEU B 1 123 ? -3.492 14.211 19.094 1 96.38 123 LEU B O 1
ATOM 2378 N N . TYR B 1 124 ? -4.742 14.07 17.25 1 98 124 TYR B N 1
ATOM 2379 C CA . TYR B 1 124 ? -4.02 15.133 16.547 1 98 124 TYR B CA 1
ATOM 2380 C C . TYR B 1 124 ? -4.219 16.469 17.25 1 98 124 TYR B C 1
ATOM 2382 O O . TYR B 1 124 ? -3.295 17.281 17.312 1 98 124 TYR B O 1
ATOM 2390 N N . SER B 1 125 ? -5.371 16.656 17.766 1 98 125 SER B N 1
ATOM 2391 C CA . SER B 1 125 ? -5.609 17.875 18.547 1 98 125 SER B CA 1
ATOM 2392 C C . SER B 1 125 ? -4.711 17.922 19.781 1 98 125 SER B C 1
ATOM 2394 O O . SER B 1 125 ? -4.152 18.969 20.109 1 98 125 SER B O 1
ATOM 2396 N N . ASP B 1 126 ? -4.613 16.797 20.438 1 97.56 126 ASP B N 1
ATOM 2397 C CA . ASP B 1 126 ? -3.744 16.719 21.609 1 97.56 126 ASP B CA 1
ATOM 2398 C C . ASP B 1 126 ? -2.285 16.969 21.234 1 97.56 126 ASP B C 1
ATOM 2400 O O . ASP B 1 126 ? -1.562 17.656 21.938 1 97.56 126 ASP B O 1
ATOM 2404 N N . LEU B 1 127 ? -1.896 16.391 20.156 1 97.94 127 LEU B N 1
ATOM 2405 C CA . LEU B 1 127 ? -0.524 16.578 19.688 1 97.94 127 LEU B CA 1
ATOM 2406 C C . LEU B 1 127 ? -0.258 18.047 19.359 1 97.94 127 LEU B C 1
ATOM 2408 O O . LEU B 1 127 ? 0.796 18.594 19.703 1 97.94 127 LEU B O 1
ATOM 2412 N N . LEU B 1 128 ? -1.176 18.656 18.703 1 97.94 128 LEU B N 1
ATOM 2413 C CA . LEU B 1 128 ? -1.027 20.078 18.359 1 97.94 128 LEU B CA 1
ATOM 2414 C C . LEU B 1 128 ? -0.894 20.938 19.609 1 97.94 128 LEU B C 1
ATOM 2416 O O . LEU B 1 128 ? -0.062 21.844 19.656 1 97.94 128 LEU B O 1
ATOM 2420 N N . ARG B 1 129 ? -1.663 20.625 20.562 1 97.56 129 ARG B N 1
ATOM 2421 C CA . ARG B 1 129 ? -1.587 21.359 21.828 1 97.56 129 ARG B CA 1
ATOM 2422 C C . ARG B 1 129 ? -0.227 21.156 22.5 1 97.56 129 ARG B C 1
ATOM 2424 O O . ARG B 1 129 ? 0.38 22.125 22.969 1 97.56 129 ARG B O 1
ATOM 2431 N N . ALA B 1 130 ? 0.191 19.953 22.469 1 96.81 130 ALA B N 1
ATOM 2432 C CA . ALA B 1 130 ? 1.494 19.656 23.062 1 96.81 130 ALA B CA 1
ATOM 2433 C C . ALA B 1 130 ? 2.609 20.391 22.328 1 96.81 130 ALA B C 1
ATOM 2435 O O . ALA B 1 130 ? 3.516 20.953 22.953 1 96.81 130 ALA B O 1
ATOM 2436 N N . GLU B 1 131 ? 2.5 20.422 21.031 1 96.69 131 GLU B N 1
ATOM 2437 C CA . GLU B 1 131 ? 3.492 21.125 20.219 1 96.69 131 GLU B CA 1
ATOM 2438 C C . GLU B 1 131 ? 3.51 22.609 20.531 1 96.69 131 GLU B C 1
ATOM 2440 O O . GLU B 1 131 ? 4.578 23.219 20.625 1 96.69 131 GLU B O 1
ATOM 2445 N N . GLN B 1 132 ? 2.371 23.141 20.578 1 96.31 132 GLN B N 1
ATOM 2446 C CA . GLN B 1 132 ? 2.234 24.562 20.812 1 96.31 132 GLN B CA 1
ATOM 2447 C C . GLN B 1 132 ? 2.758 24.953 22.203 1 96.31 132 GLN B C 1
ATOM 2449 O O . GLN B 1 132 ? 3.416 25.984 22.344 1 96.31 132 GLN B O 1
ATOM 2454 N N . GLN B 1 133 ? 2.586 24.125 23.125 1 96.38 133 GLN B N 1
ATOM 2455 C CA . GLN B 1 133 ? 2.904 24.453 24.516 1 96.38 133 GLN B CA 1
ATOM 2456 C C . GLN B 1 133 ? 4.355 24.125 24.828 1 96.38 133 GLN B C 1
ATOM 2458 O O . GLN B 1 133 ? 5.023 24.859 25.562 1 96.38 133 GLN B O 1
ATOM 2463 N N . GLN B 1 134 ? 4.809 22.938 24.359 1 96.75 134 GLN B N 1
ATOM 2464 C CA . GLN B 1 134 ? 6.086 22.438 24.844 1 96.75 134 GLN B CA 1
ATOM 2465 C C . GLN B 1 134 ? 7.016 22.078 23.688 1 96.75 134 GLN B C 1
ATOM 2467 O O . GLN B 1 134 ? 8.109 21.547 23.906 1 96.75 134 GLN B O 1
ATOM 2472 N N . GLY B 1 135 ? 6.574 22.281 22.516 1 95.62 135 GLY B N 1
ATOM 2473 C CA . GLY B 1 135 ? 7.445 22.078 21.359 1 95.62 135 GLY B CA 1
ATOM 2474 C C . GLY B 1 135 ? 7.297 20.703 20.75 1 95.62 135 GLY B C 1
ATOM 2475 O O . GLY B 1 135 ? 6.539 19.859 21.25 1 95.62 135 GLY B O 1
ATOM 2476 N N . LEU B 1 136 ? 8.047 20.5 19.719 1 95.62 136 LEU B N 1
ATOM 2477 C CA . LEU B 1 136 ? 7.953 19.297 18.891 1 95.62 136 LEU B CA 1
ATOM 2478 C C . LEU B 1 136 ? 8.359 18.062 19.688 1 95.62 136 LEU B C 1
ATOM 2480 O O . LEU B 1 136 ? 7.75 17 19.547 1 95.62 136 LEU B O 1
ATOM 2484 N N . ASN B 1 137 ? 9.312 18.141 20.5 1 94.62 137 ASN B N 1
ATOM 2485 C CA . ASN B 1 137 ? 9.805 17 21.281 1 94.62 137 ASN B CA 1
ATOM 2486 C C . ASN B 1 137 ? 8.734 16.453 22.219 1 94.62 137 ASN B C 1
ATOM 2488 O O . ASN B 1 137 ? 8.656 15.25 22.438 1 94.62 137 ASN B O 1
ATOM 2492 N N . LYS B 1 138 ? 8.039 17.328 22.734 1 95.56 138 LYS B N 1
ATOM 2493 C CA . LYS B 1 138 ? 6.957 16.891 23.609 1 95.56 138 LYS B CA 1
ATOM 2494 C C . LYS B 1 138 ? 5.902 16.109 22.828 1 95.56 138 LYS B C 1
ATOM 2496 O O . LYS B 1 138 ? 5.34 15.141 23.344 1 95.56 138 LYS B O 1
ATOM 2501 N N . GLY B 1 139 ? 5.578 16.594 21.609 1 95.88 139 GLY B N 1
ATOM 2502 C CA . GLY B 1 139 ? 4.676 15.844 20.75 1 95.88 139 GLY B CA 1
ATOM 2503 C C . GLY B 1 139 ? 5.145 14.422 20.469 1 95.88 139 GLY B C 1
ATOM 2504 O O . GLY B 1 139 ? 4.355 13.477 20.547 1 95.88 139 GLY B O 1
ATOM 2505 N N . VAL B 1 140 ? 6.387 14.312 20.25 1 94.62 140 VAL B N 1
ATOM 2506 C CA . VAL B 1 140 ? 6.988 13.008 19.969 1 94.62 140 VAL B CA 1
ATOM 2507 C C . VAL B 1 140 ? 6.871 12.109 21.188 1 94.62 140 VAL B C 1
ATOM 2509 O O . VAL B 1 140 ? 6.504 10.938 21.078 1 94.62 140 VAL B O 1
ATOM 2512 N N . GLU B 1 141 ? 7.172 12.68 22.297 1 95.25 141 GLU B N 1
ATOM 2513 C CA . GLU B 1 141 ? 7.047 11.93 23.547 1 95.25 141 GLU B CA 1
ATOM 2514 C C . GLU B 1 141 ? 5.617 11.453 23.766 1 95.25 141 GLU B C 1
ATOM 2516 O O . GLU B 1 141 ? 5.391 10.312 24.156 1 95.25 141 GLU B O 1
ATOM 2521 N N . MET B 1 142 ? 4.738 12.336 23.516 1 95.44 142 MET B N 1
ATOM 2522 C CA . MET B 1 142 ? 3.328 12 23.688 1 95.44 142 MET B CA 1
ATOM 2523 C C . MET B 1 142 ? 2.926 10.852 22.766 1 95.44 142 MET B C 1
ATOM 2525 O O . MET B 1 142 ? 2.232 9.922 23.188 1 95.44 142 MET B O 1
ATOM 2529 N N . LEU B 1 143 ? 3.32 10.922 21.547 1 94.38 143 LEU B N 1
ATOM 2530 C CA . LEU B 1 143 ? 3 9.875 20.578 1 94.38 143 LEU B CA 1
ATOM 2531 C C . LEU B 1 143 ? 3.619 8.547 21 1 94.38 143 LEU B C 1
ATOM 2533 O O . LEU B 1 143 ? 2.973 7.496 20.906 1 94.38 143 LEU B O 1
ATOM 2537 N N . LYS B 1 144 ? 4.805 8.602 21.469 1 93.38 144 LYS B N 1
ATOM 2538 C CA . LYS B 1 144 ? 5.473 7.402 21.969 1 93.38 144 LYS B CA 1
ATOM 2539 C C . LYS B 1 144 ? 4.707 6.793 23.141 1 93.38 144 LYS B C 1
ATOM 2541 O O . LYS B 1 144 ? 4.531 5.574 23.203 1 93.38 144 LYS B O 1
ATOM 2546 N N . ASN B 1 145 ? 4.316 7.621 24.016 1 94.31 145 ASN B N 1
ATOM 2547 C CA . ASN B 1 145 ? 3.555 7.16 25.172 1 94.31 145 ASN B CA 1
ATOM 2548 C C . ASN B 1 145 ? 2.215 6.559 24.75 1 94.31 145 ASN B C 1
ATOM 2550 O O . ASN B 1 145 ? 1.762 5.574 25.344 1 94.31 145 ASN B O 1
ATOM 2554 N N . PHE B 1 146 ? 1.64 7.195 23.828 1 92.81 146 PHE B N 1
ATOM 2555 C CA . PHE B 1 146 ? 0.385 6.68 23.297 1 92.81 146 PHE B CA 1
ATOM 2556 C C . PHE B 1 146 ? 0.558 5.254 22.781 1 92.81 146 PHE B C 1
ATOM 2558 O O . PHE B 1 146 ? -0.283 4.391 23.047 1 92.81 146 PHE B O 1
ATOM 2565 N N . CYS B 1 147 ? 1.589 4.992 22.078 1 93 147 CYS B N 1
ATOM 2566 C CA . CYS B 1 147 ? 1.896 3.66 21.562 1 93 147 CYS B CA 1
ATOM 2567 C C . CYS B 1 147 ? 2.203 2.695 22.703 1 93 147 CYS B C 1
ATOM 2569 O O . CYS B 1 147 ? 1.726 1.56 22.703 1 93 147 CYS B O 1
ATOM 2571 N N . LYS B 1 148 ? 2.979 3.131 23.625 1 93.69 148 LYS B N 1
ATOM 2572 C CA . LYS B 1 148 ? 3.352 2.318 24.781 1 93.69 148 LYS B CA 1
ATOM 2573 C C . LYS B 1 148 ? 2.121 1.902 25.578 1 93.69 148 LYS B C 1
ATOM 2575 O O . LYS B 1 148 ? 1.996 0.743 25.984 1 93.69 148 LYS B O 1
ATOM 2580 N N . ASP B 1 149 ? 1.245 2.803 25.812 1 93.69 149 ASP B N 1
ATOM 2581 C CA . ASP B 1 149 ? 0.031 2.545 26.578 1 93.69 149 ASP B CA 1
ATOM 2582 C C . ASP B 1 149 ? -0.841 1.496 25.891 1 93.69 149 ASP B C 1
ATOM 2584 O O . ASP B 1 149 ? -1.522 0.714 26.562 1 93.69 149 ASP B O 1
ATOM 2588 N N . ALA B 1 150 ? -0.79 1.518 24.578 1 91.25 150 ALA B N 1
ATOM 2589 C CA . ALA B 1 150 ? -1.571 0.554 23.812 1 91.25 150 ALA B CA 1
ATOM 2590 C C . ALA B 1 150 ? -0.796 -0.745 23.609 1 91.25 150 ALA B C 1
ATOM 2592 O O . ALA B 1 150 ? -1.329 -1.715 23.062 1 91.25 150 ALA B O 1
ATOM 2593 N N . ASP B 1 151 ? 0.451 -0.772 23.969 1 93.38 151 ASP B N 1
ATOM 2594 C CA . ASP B 1 151 ? 1.354 -1.906 23.797 1 93.38 151 ASP B CA 1
ATOM 2595 C C . ASP B 1 151 ? 1.453 -2.307 22.328 1 93.38 151 ASP B C 1
ATOM 2597 O O . ASP B 1 151 ? 1.3 -3.482 21.984 1 93.38 151 ASP B O 1
ATOM 2601 N N . LYS B 1 152 ? 1.615 -1.33 21.469 1 89.75 152 LYS B N 1
ATOM 2602 C CA . LYS B 1 152 ? 1.745 -1.495 20.016 1 89.75 152 LYS B CA 1
ATOM 2603 C C . LYS B 1 152 ? 2.771 -0.523 19.438 1 89.75 152 LYS B C 1
ATOM 2605 O O . LYS B 1 152 ? 3 0.55 20 1 89.75 152 LYS B O 1
ATOM 2610 N N . THR B 1 153 ? 3.416 -0.961 18.391 1 89.06 153 THR B N 1
ATOM 2611 C CA . THR B 1 153 ? 4.195 0.004 17.609 1 89.06 153 THR B CA 1
ATOM 2612 C C . THR B 1 153 ? 3.281 1.017 16.938 1 89.06 153 THR B C 1
ATOM 2614 O O . THR B 1 153 ? 2.068 0.809 16.844 1 89.06 153 THR B O 1
ATOM 2617 N N . TYR B 1 154 ? 3.848 2.078 16.516 1 91.75 154 TYR B N 1
ATOM 2618 C CA . TYR B 1 154 ? 3.066 3.1 15.836 1 91.75 154 TYR B CA 1
ATOM 2619 C C . TYR B 1 154 ? 2.311 2.502 14.656 1 91.75 154 TYR B C 1
ATOM 2621 O O . TYR B 1 154 ? 1.094 2.67 14.539 1 91.75 154 TYR B O 1
ATOM 2629 N N . ASN B 1 155 ? 2.979 1.769 13.797 1 89.25 155 ASN B N 1
ATOM 2630 C CA . ASN B 1 155 ? 2.346 1.188 12.617 1 89.25 155 ASN B CA 1
ATOM 2631 C C . ASN B 1 155 ? 1.246 0.201 13 1 89.25 155 ASN B C 1
ATOM 2633 O O . ASN B 1 155 ? 0.186 0.173 12.375 1 89.25 155 ASN B O 1
ATOM 2637 N N . GLU B 1 156 ? 1.54 -0.575 13.969 1 85.38 156 GLU B N 1
ATOM 2638 C CA . GLU B 1 156 ? 0.535 -1.526 14.438 1 85.38 156 GLU B CA 1
ATOM 2639 C C . GLU B 1 156 ? -0.728 -0.81 14.906 1 85.38 156 GLU B C 1
ATOM 2641 O O . GLU B 1 156 ? -1.842 -1.237 14.602 1 85.38 156 GLU B O 1
ATOM 2646 N N . LEU B 1 157 ? -0.543 0.216 15.648 1 90 157 LEU B N 1
ATOM 2647 C CA . LEU B 1 157 ? -1.663 0.975 16.188 1 90 157 LEU B CA 1
ATOM 2648 C C . LEU B 1 157 ? -2.473 1.625 15.07 1 90 157 LEU B C 1
ATOM 2650 O O . LEU B 1 157 ? -3.695 1.469 15.016 1 90 157 LEU B O 1
ATOM 2654 N N . ILE B 1 158 ? -1.809 2.279 14.203 1 92.19 158 ILE B N 1
ATOM 2655 C CA . ILE B 1 158 ? -2.465 3.01 13.125 1 92.19 158 ILE B CA 1
ATOM 2656 C C . ILE B 1 158 ? -3.184 2.029 12.203 1 92.19 158 ILE B C 1
ATOM 2658 O O . ILE B 1 158 ? -4.324 2.27 11.797 1 92.19 158 ILE B O 1
ATOM 2662 N N . PHE B 1 159 ? -2.525 1.01 11.898 1 83.62 159 PHE B N 1
ATOM 2663 C CA . PHE B 1 159 ? -3.111 0.003 11.023 1 83.62 159 PHE B CA 1
ATOM 2664 C C . PHE B 1 159 ? -4.32 -0.653 11.68 1 83.62 159 PHE B C 1
ATOM 2666 O O . PHE B 1 159 ? -5.316 -0.941 11.016 1 83.62 159 PHE B O 1
ATOM 2673 N N . SER B 1 160 ? -4.242 -0.937 12.977 1 84.88 160 SER B N 1
ATOM 2674 C CA . SER B 1 160 ? -5.359 -1.541 13.695 1 84.88 160 SER B CA 1
ATOM 2675 C C . SER B 1 160 ? -6.594 -0.645 13.656 1 84.88 160 SER B C 1
ATOM 2677 O O . SER B 1 160 ? -7.723 -1.136 13.602 1 84.88 160 SER B O 1
ATOM 2679 N N . LEU B 1 161 ? -6.422 0.642 13.695 1 89.75 161 LEU B N 1
ATOM 2680 C CA . LEU B 1 161 ? -7.527 1.588 13.594 1 89.75 161 LEU B CA 1
ATOM 2681 C C . LEU B 1 161 ? -8.188 1.505 12.227 1 89.75 161 LEU B C 1
ATOM 2683 O O . LEU B 1 161 ? -9.414 1.627 12.117 1 89.75 161 LEU B O 1
ATOM 2687 N N . GLN B 1 162 ? -7.402 1.269 11.164 1 88 162 GLN B N 1
ATOM 2688 C CA . GLN B 1 162 ? -7.914 1.177 9.797 1 88 162 GLN B CA 1
ATOM 2689 C C . GLN B 1 162 ? -8.734 -0.097 9.602 1 88 162 GLN B C 1
ATOM 2691 O O . GLN B 1 162 ? -9.695 -0.109 8.836 1 88 162 GLN B O 1
ATOM 2696 N N . GLU B 1 163 ? -8.312 -1.106 10.367 1 79.38 163 GLU B N 1
ATOM 2697 C CA . GLU B 1 163 ? -8.945 -2.41 10.195 1 79.38 163 GLU B CA 1
ATOM 2698 C C . GLU B 1 163 ? -10.094 -2.605 11.18 1 79.38 163 GLU B C 1
ATOM 2700 O O . GLU B 1 163 ? -10.812 -3.605 11.109 1 79.38 163 GLU B O 1
ATOM 2705 N N . ALA B 1 164 ? -10.242 -1.62 12.039 1 78.06 164 ALA B N 1
ATOM 2706 C CA . ALA B 1 164 ? -11.25 -1.749 13.086 1 78.06 164 ALA B CA 1
ATOM 2707 C C . ALA B 1 164 ? -12.656 -1.786 12.492 1 78.06 164 ALA B C 1
ATOM 2709 O O . ALA B 1 164 ? -12.938 -1.112 11.5 1 78.06 164 ALA B O 1
ATOM 2710 N N . LYS B 1 165 ? -13.555 -2.631 12.961 1 69.38 165 LYS B N 1
ATOM 2711 C CA . LYS B 1 165 ? -14.953 -2.781 12.562 1 69.38 165 LYS B CA 1
ATOM 2712 C C . LYS B 1 165 ? -15.867 -1.953 13.461 1 69.38 165 LYS B C 1
ATOM 2714 O O . LYS B 1 165 ? -15.594 -1.774 14.648 1 69.38 165 LYS B O 1
#

Nearest PDB structures (foldseek):
  8dik-assembly1_A  TM=9.799E-01  e=5.941E-16  Escherichia coli
  2gj3-assembly1_A  TM=9.107E-01  e=1.613E-11  Azotobacter vinelandii
  6t74-assembly1_A  TM=8.139E-01  e=2.105E-10  Phaeodactylum tricornutum
  6ywi-assembly1_B  TM=8.941E-01  e=2.575E-09  Chloroflexus aggregans DSM 9485
  8j68-assembly1_A-2  TM=8.719E-01  e=1.992E-09  Klebsormidium nitens